Protein AF-A0A353BBD4-F1 (afdb_monomer_lite)

Structure (mmCIF, N/CA/C/O backbone):
data_AF-A0A353BBD4-F1
#
_entry.id   AF-A0A353BBD4-F1
#
loop_
_atom_site.group_PDB
_atom_site.id
_atom_site.type_symbol
_atom_site.label_atom_id
_atom_site.label_alt_id
_atom_site.label_comp_id
_atom_site.label_asym_id
_atom_site.label_entity_id
_atom_site.label_seq_id
_atom_site.pdbx_PDB_ins_code
_atom_site.Cartn_x
_atom_site.Cartn_y
_atom_site.Cartn_z
_atom_site.occupancy
_atom_site.B_iso_or_equiv
_atom_site.auth_seq_id
_atom_site.auth_comp_id
_atom_site.auth_asym_id
_atom_site.auth_atom_id
_atom_site.pdbx_PDB_model_num
ATOM 1 N N . MET A 1 1 ? -4.375 6.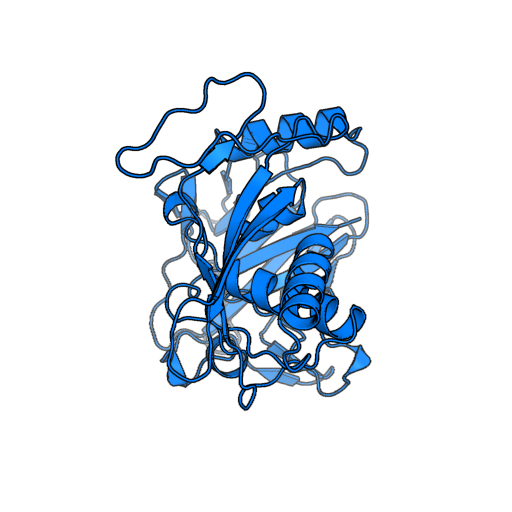731 13.971 1.00 69.94 1 MET A N 1
ATOM 2 C CA . MET A 1 1 ? -5.106 5.551 14.484 1.00 69.94 1 MET A CA 1
ATOM 3 C C . MET A 1 1 ? -5.294 5.559 16.006 1.00 69.94 1 MET A C 1
ATOM 5 O O . MET A 1 1 ? -6.386 5.234 16.447 1.00 69.94 1 MET A O 1
ATOM 9 N N . LYS A 1 2 ? -4.332 6.045 16.811 1.00 73.62 2 LYS A N 1
ATOM 10 C CA . LYS A 1 2 ? -4.485 6.256 18.276 1.00 73.62 2 LYS A CA 1
ATOM 11 C C . LYS A 1 2 ? -5.805 6.886 18.730 1.00 73.62 2 LYS A C 1
ATOM 13 O O . LYS A 1 2 ? -6.422 6.420 19.683 1.00 73.62 2 LYS A O 1
ATOM 18 N N . ASP A 1 3 ? -6.249 7.929 18.031 1.00 81.19 3 ASP A N 1
ATOM 19 C CA . ASP A 1 3 ? -7.503 8.624 18.345 1.00 81.19 3 ASP A CA 1
ATOM 20 C C . ASP A 1 3 ? -8.735 7.703 18.229 1.00 81.19 3 ASP A C 1
ATOM 22 O O . ASP A 1 3 ? -9.662 7.808 19.027 1.00 81.19 3 ASP A O 1
ATOM 26 N N . VAL A 1 4 ? -8.721 6.736 17.303 1.00 82.69 4 VAL A N 1
ATOM 27 C CA . VAL A 1 4 ? -9.818 5.767 17.129 1.00 82.69 4 VAL A CA 1
ATOM 28 C C . VAL A 1 4 ? -9.925 4.857 18.334 1.00 82.69 4 VAL A C 1
ATOM 30 O O . VAL A 1 4 ? -10.985 4.763 18.946 1.00 82.69 4 VAL A O 1
ATOM 33 N N . ALA A 1 5 ? -8.812 4.220 18.698 1.00 88.56 5 ALA A N 1
ATOM 34 C CA . ALA A 1 5 ? -8.758 3.297 19.819 1.00 88.56 5 ALA A CA 1
ATOM 35 C C . ALA A 1 5 ? -9.182 3.994 21.120 1.00 88.56 5 ALA A C 1
ATOM 37 O O . ALA A 1 5 ? -9.974 3.450 21.888 1.00 88.56 5 ALA A O 1
ATOM 38 N N . ALA A 1 6 ? -8.739 5.238 21.329 1.00 90.69 6 ALA A N 1
ATOM 39 C CA . ALA A 1 6 ? -9.145 6.046 22.473 1.00 90.69 6 ALA A CA 1
ATOM 40 C C . ALA A 1 6 ? -10.651 6.371 22.471 1.00 90.69 6 ALA A C 1
ATOM 42 O O . ALA A 1 6 ? -11.303 6.241 23.510 1.00 90.69 6 ALA A O 1
ATOM 43 N N . LYS A 1 7 ? -11.222 6.763 21.322 1.00 90.50 7 LYS A N 1
ATOM 44 C CA . LYS A 1 7 ? -12.660 7.054 21.181 1.00 90.50 7 LYS A CA 1
ATOM 45 C C . LYS A 1 7 ? -13.523 5.814 21.400 1.00 90.50 7 LYS A C 1
ATOM 47 O O . LYS A 1 7 ? -14.474 5.889 22.173 1.00 90.50 7 LYS A O 1
ATOM 52 N N . VAL A 1 8 ? -13.165 4.685 20.784 1.00 92.19 8 VAL A N 1
ATOM 53 C CA . VAL A 1 8 ? -13.864 3.401 20.957 1.00 92.19 8 VAL A CA 1
ATOM 54 C C . VAL A 1 8 ? -13.793 2.958 22.416 1.00 92.19 8 VAL A C 1
ATOM 56 O O . VAL A 1 8 ? -14.824 2.665 23.012 1.00 92.19 8 VAL A O 1
ATOM 59 N N . LYS A 1 9 ? -12.608 3.003 23.040 1.00 95.31 9 LYS A N 1
ATOM 60 C CA . LYS A 1 9 ? -12.447 2.676 24.464 1.00 95.31 9 LYS A CA 1
ATOM 61 C C . LYS A 1 9 ? -13.341 3.541 25.345 1.00 95.31 9 LYS A C 1
ATOM 63 O O . LYS A 1 9 ? -14.053 3.017 26.196 1.00 95.31 9 LYS A O 1
ATOM 68 N N . LYS A 1 10 ? -13.309 4.860 25.139 1.00 95.00 10 LYS A N 1
ATOM 69 C CA . LYS A 1 10 ? -14.107 5.813 25.917 1.00 95.00 10 LYS A CA 1
ATOM 70 C C . LYS A 1 10 ? -15.603 5.537 25.771 1.00 95.00 10 LYS A C 1
ATOM 72 O O . LYS A 1 10 ? -16.308 5.584 26.773 1.00 95.00 10 LYS A O 1
ATOM 77 N N . PHE A 1 11 ? -16.057 5.245 24.553 1.00 94.69 11 PHE A N 1
ATOM 78 C CA . PHE A 1 11 ? -17.441 4.881 24.269 1.00 94.69 11 PHE A CA 1
ATOM 79 C C . PHE A 1 11 ? -17.854 3.592 24.996 1.00 94.69 11 PHE A C 1
ATOM 81 O O . PHE A 1 11 ? -18.817 3.591 25.757 1.00 94.69 11 PHE A O 1
ATOM 88 N N . LEU A 1 12 ? -17.083 2.511 24.848 1.00 95.62 12 LEU A N 1
ATOM 89 C CA . LEU A 1 12 ? -17.384 1.242 25.518 1.00 95.62 12 LEU A CA 1
ATOM 90 C C . LEU A 1 12 ? -17.410 1.401 27.045 1.00 95.62 12 LEU A C 1
ATOM 92 O O . LEU A 1 12 ? -18.302 0.882 27.710 1.00 95.62 12 LEU A O 1
ATOM 96 N N . GLN A 1 13 ? -16.488 2.186 27.609 1.00 96.31 13 GLN A N 1
ATOM 97 C CA . GLN A 1 13 ? -16.466 2.475 29.044 1.00 96.31 13 GLN A CA 1
ATOM 98 C C . GLN A 1 13 ? -17.671 3.302 29.510 1.00 96.31 13 GLN A C 1
ATOM 100 O O . GLN A 1 13 ? -18.209 3.012 30.580 1.00 96.31 13 GLN A O 1
ATOM 105 N N . SER A 1 14 ? -18.107 4.314 28.747 1.00 95.44 14 SER A N 1
ATOM 106 C CA . SER A 1 14 ? -19.271 5.129 29.129 1.00 95.44 14 SER A CA 1
ATOM 107 C C . SER A 1 14 ? -20.563 4.320 29.125 1.00 95.44 14 SER A C 1
ATOM 109 O O . SER A 1 14 ? -21.392 4.502 30.013 1.00 95.44 14 SER A O 1
ATOM 111 N N . GLU A 1 15 ? -20.677 3.374 28.195 1.00 95.56 15 GLU A N 1
ATOM 112 C CA . GLU A 1 15 ? -21.814 2.457 28.085 1.00 95.56 15 GLU A CA 1
ATOM 113 C C . GLU A 1 15 ? -21.696 1.220 28.994 1.00 95.56 15 GLU A C 1
ATOM 115 O O . GLU A 1 15 ? -22.563 0.350 28.961 1.00 95.56 15 GLU A O 1
ATOM 120 N N . ARG A 1 16 ? -20.638 1.122 29.819 1.00 95.75 16 ARG A N 1
ATOM 121 C CA . ARG A 1 16 ? -20.344 -0.037 30.692 1.00 95.75 16 ARG A CA 1
ATOM 122 C C . ARG A 1 16 ? -20.289 -1.372 29.933 1.00 95.75 16 ARG A C 1
ATOM 124 O O . ARG A 1 16 ? -20.735 -2.400 30.438 1.00 95.75 16 ARG A O 1
ATOM 131 N N . ARG A 1 17 ? -19.735 -1.341 28.724 1.00 94.94 17 ARG A N 1
ATOM 132 C CA . ARG A 1 17 ? -19.572 -2.487 27.825 1.00 94.94 17 ARG A CA 1
ATOM 133 C C . ARG A 1 17 ? -18.193 -3.124 27.960 1.00 94.94 17 ARG A C 1
ATOM 135 O O . ARG A 1 17 ? -17.257 -2.521 28.493 1.00 94.94 17 ARG A O 1
ATOM 142 N N . GLU A 1 18 ? -18.068 -4.350 27.467 1.00 95.19 18 GLU A N 1
ATOM 143 C CA . GLU A 1 18 ? -16.797 -5.066 27.471 1.00 95.19 18 GLU A CA 1
ATOM 144 C C . GLU A 1 18 ? -15.787 -4.390 26.537 1.00 95.19 18 GLU A C 1
ATOM 146 O O . GLU A 1 18 ? -16.109 -3.969 25.427 1.00 95.19 18 GLU A O 1
ATOM 151 N N . LEU A 1 19 ? -14.524 -4.314 26.967 1.00 97.06 19 LEU A N 1
ATOM 152 C CA . LEU A 1 19 ? -13.416 -3.849 26.125 1.00 97.06 19 LEU A CA 1
ATOM 153 C C . LEU A 1 19 ? -12.937 -4.977 25.210 1.00 97.06 19 LEU A C 1
ATOM 155 O O . LEU A 1 19 ? -11.766 -5.358 25.225 1.00 97.06 19 LEU A O 1
ATOM 159 N N . HIS A 1 20 ? -13.868 -5.526 24.439 1.00 96.94 20 HIS A N 1
ATOM 160 C CA . HIS A 1 20 ? -13.652 -6.647 23.544 1.00 96.94 20 HIS A CA 1
ATOM 161 C C . HIS A 1 20 ? -14.380 -6.374 22.235 1.00 96.94 20 HIS A C 1
ATOM 163 O O . HIS A 1 20 ? -15.603 -6.265 22.209 1.00 96.94 20 HIS A O 1
ATOM 169 N N . VAL A 1 21 ? -13.617 -6.224 21.156 1.00 94.88 21 VAL A N 1
ATOM 170 C CA . VAL A 1 21 ? -14.150 -5.880 19.837 1.00 94.88 21 VAL A CA 1
ATOM 171 C C . VAL A 1 21 ? -13.652 -6.832 18.758 1.00 94.88 21 VAL A C 1
ATOM 173 O O . VAL A 1 21 ? -12.579 -7.428 18.855 1.00 94.88 21 VAL A O 1
ATOM 176 N N . LYS A 1 22 ? -14.442 -6.958 17.706 1.00 92.38 22 LYS A N 1
ATOM 177 C CA . LYS A 1 22 ? -14.086 -7.552 16.431 1.00 92.38 22 LYS A CA 1
ATOM 178 C C . LYS A 1 22 ? -13.931 -6.402 15.455 1.00 92.38 22 LYS A C 1
ATOM 180 O O . LYS A 1 22 ? -14.759 -5.496 15.440 1.00 92.38 22 LYS A O 1
ATOM 185 N N . LEU A 1 23 ? -12.885 -6.437 14.643 1.00 88.62 23 LEU A N 1
ATOM 186 C CA . LEU A 1 23 ? -12.777 -5.518 13.520 1.00 88.62 23 LEU A CA 1
ATOM 187 C C . LEU A 1 23 ? -13.438 -6.157 12.306 1.00 88.62 23 LEU A C 1
ATOM 189 O O . LEU A 1 23 ? -13.125 -7.297 11.965 1.00 88.62 23 LEU A O 1
ATOM 193 N N . GLY A 1 24 ? -14.379 -5.443 11.703 1.00 83.00 24 GLY A N 1
ATOM 194 C CA . GLY A 1 24 ? -14.932 -5.810 10.408 1.00 83.00 24 GLY A CA 1
ATOM 195 C C . GLY A 1 24 ? -14.259 -5.028 9.292 1.00 83.00 24 GLY A C 1
ATOM 196 O O . GLY A 1 24 ? -13.078 -4.687 9.370 1.00 83.00 24 GLY A O 1
ATOM 197 N N . VAL A 1 25 ? -15.014 -4.774 8.230 1.00 78.56 25 VAL A N 1
ATOM 198 C CA . VAL A 1 25 ? -14.464 -4.200 7.002 1.00 78.56 25 VAL A CA 1
ATOM 199 C C . VAL A 1 25 ? -14.165 -2.710 7.181 1.00 78.56 25 VAL A C 1
ATOM 201 O O . VAL A 1 25 ? -14.989 -1.951 7.691 1.00 78.56 25 VAL A O 1
ATOM 204 N N . PHE A 1 26 ? -12.980 -2.289 6.735 1.00 77.31 26 PHE A N 1
ATOM 205 C CA . PHE A 1 26 ? -12.629 -0.883 6.563 1.00 77.31 26 PHE A CA 1
ATOM 206 C C . PHE A 1 26 ? -12.548 -0.569 5.075 1.00 77.31 26 PHE A C 1
ATOM 208 O O . PHE A 1 26 ? -11.533 -0.825 4.441 1.00 77.31 26 PHE A O 1
ATOM 215 N N . GLU A 1 27 ? -13.614 -0.027 4.497 1.00 68.31 27 GLU A N 1
ATOM 216 C CA . GLU A 1 27 ? -13.654 0.240 3.062 1.00 68.31 27 GLU A CA 1
ATOM 217 C C . GLU A 1 27 ? -12.794 1.454 2.710 1.00 68.31 27 GLU A C 1
ATOM 219 O O . GLU A 1 27 ? -12.955 2.545 3.269 1.00 68.31 27 GLU A O 1
ATOM 224 N N . GLY A 1 28 ? -11.889 1.277 1.745 1.00 61.69 28 GLY A N 1
ATOM 225 C CA . GLY A 1 28 ? -11.174 2.365 1.090 1.00 61.69 28 GLY A CA 1
ATOM 226 C C . GLY A 1 28 ? -12.123 3.324 0.360 1.00 61.69 28 GLY A C 1
ATOM 227 O O . GLY A 1 28 ? -13.291 3.047 0.119 1.00 61.69 28 GLY A O 1
ATOM 228 N N . PHE A 1 29 ? -11.636 4.508 0.008 1.00 62.03 29 PHE A N 1
ATOM 229 C CA . PHE A 1 29 ? -12.430 5.471 -0.750 1.00 62.03 29 PHE A CA 1
ATOM 230 C C . PHE A 1 29 ? -12.631 4.923 -2.180 1.00 62.03 29 PHE A C 1
ATOM 232 O O . PHE A 1 29 ? -11.633 4.643 -2.843 1.00 62.03 29 PHE A O 1
ATOM 239 N N . ASP A 1 30 ? -13.866 4.821 -2.697 1.00 56.81 30 ASP A N 1
ATOM 240 C CA . ASP A 1 30 ? -14.166 4.257 -4.043 1.00 56.81 30 ASP A CA 1
ATOM 241 C C . ASP A 1 30 ? -13.270 4.820 -5.160 1.00 56.81 30 ASP A C 1
ATOM 243 O O . ASP A 1 30 ? -12.873 4.158 -6.118 1.00 56.81 30 ASP A O 1
ATOM 247 N N . LEU A 1 31 ? -12.943 6.104 -5.030 1.00 57.72 31 LEU A N 1
ATOM 248 C CA . LEU A 1 31 ? -12.141 6.860 -5.981 1.00 57.72 31 LEU A CA 1
ATOM 249 C C . LEU A 1 31 ? -10.649 6.455 -5.968 1.00 57.72 31 LEU A C 1
ATOM 251 O O . LEU A 1 31 ? -9.918 6.762 -6.920 1.00 57.72 31 LEU A O 1
ATOM 255 N N . LEU A 1 32 ? -10.204 5.770 -4.917 1.00 59.91 32 LEU A N 1
ATOM 256 C CA . LEU A 1 32 ? -8.817 5.409 -4.645 1.00 59.91 32 LEU A CA 1
ATOM 257 C C . LEU A 1 32 ? -8.490 3.959 -5.035 1.00 59.91 32 LEU A C 1
ATOM 259 O O . LEU A 1 32 ? -7.336 3.729 -5.371 1.00 59.91 32 LEU A O 1
ATOM 263 N N . LYS A 1 33 ? -9.477 3.044 -5.153 1.00 61.47 33 LYS A N 1
ATOM 264 C CA . LYS A 1 33 ? -9.279 1.625 -5.561 1.00 61.47 33 LYS A CA 1
ATOM 265 C C . LYS A 1 33 ? -8.008 1.017 -4.926 1.00 61.47 33 LYS A C 1
ATOM 267 O O . LYS A 1 33 ? -7.170 0.456 -5.626 1.00 61.47 33 LYS A O 1
ATOM 272 N N . ALA A 1 34 ? -7.831 1.223 -3.624 1.00 64.69 34 ALA A N 1
ATOM 273 C CA . ALA A 1 34 ? -6.632 0.843 -2.887 1.00 64.69 34 ALA A CA 1
ATOM 274 C C . ALA A 1 34 ? -6.978 -0.216 -1.840 1.00 64.69 34 ALA A C 1
ATOM 276 O O . ALA A 1 34 ? -7.996 -0.080 -1.166 1.00 64.69 34 ALA A O 1
ATOM 277 N N . SER A 1 35 ? -6.091 -1.190 -1.622 1.00 62.84 35 SER A N 1
ATOM 278 C CA . SER A 1 35 ? -6.203 -2.208 -0.559 1.00 62.84 35 SER A CA 1
ATOM 279 C C . SER A 1 35 ? -5.918 -1.658 0.846 1.00 62.84 35 SER A C 1
ATOM 281 O O . SER A 1 35 ? -5.469 -2.378 1.737 1.00 62.84 35 SER A O 1
ATOM 283 N N . GLY A 1 36 ? -6.140 -0.357 1.053 1.00 64.50 36 GLY A N 1
ATOM 284 C CA . GLY A 1 36 ? -5.842 0.330 2.305 1.00 64.50 36 GLY A CA 1
ATOM 285 C C . GLY A 1 36 ? -6.661 -0.190 3.486 1.00 64.50 36 GLY A C 1
ATOM 286 O O . GLY A 1 36 ? -6.240 -0.005 4.624 1.00 64.50 36 GLY A O 1
ATOM 287 N N . GLY A 1 37 ? -7.792 -0.862 3.241 1.00 72.75 37 GLY A N 1
ATOM 288 C CA . GLY A 1 37 ? -8.664 -1.404 4.282 1.00 72.75 37 GLY A CA 1
ATOM 289 C C . GLY A 1 37 ? -7.970 -2.375 5.230 1.00 72.75 37 GLY A C 1
ATOM 290 O O . GLY A 1 37 ? -8.140 -2.290 6.447 1.00 72.75 37 GLY A O 1
ATOM 291 N N . ILE A 1 38 ? -7.104 -3.238 4.701 1.00 73.88 38 ILE A N 1
ATOM 292 C CA . ILE A 1 38 ? -6.338 -4.212 5.494 1.00 73.88 38 ILE A CA 1
ATOM 293 C C . ILE A 1 38 ? -5.335 -3.504 6.392 1.00 73.88 38 ILE A C 1
ATOM 295 O O . ILE A 1 38 ? -5.255 -3.787 7.585 1.00 73.88 38 ILE A O 1
ATOM 299 N N . GLU A 1 39 ? -4.608 -2.539 5.836 1.00 71.88 39 GLU A N 1
ATOM 300 C CA . GLU A 1 39 ? -3.633 -1.758 6.591 1.00 71.88 39 GLU A CA 1
ATOM 301 C C . GLU A 1 39 ? -4.306 -0.899 7.666 1.00 71.88 39 GLU A C 1
ATOM 303 O O . GLU A 1 39 ? -3.809 -0.815 8.789 1.00 71.88 39 GLU A O 1
ATOM 308 N N . ILE A 1 40 ? -5.482 -0.329 7.374 1.00 76.62 40 ILE A N 1
ATOM 309 C CA . ILE A 1 40 ? -6.304 0.363 8.375 1.00 76.62 40 ILE A CA 1
ATOM 310 C C . ILE A 1 40 ? -6.703 -0.606 9.485 1.00 76.62 40 ILE A C 1
ATOM 312 O O . ILE A 1 40 ? -6.525 -0.283 10.657 1.00 76.62 40 ILE A O 1
ATOM 316 N N . THR A 1 41 ? -7.220 -1.781 9.125 1.00 80.38 41 THR A N 1
ATOM 317 C CA . THR A 1 41 ? -7.692 -2.791 10.079 1.00 80.38 41 THR A CA 1
ATOM 318 C C . THR A 1 41 ? -6.552 -3.266 10.977 1.00 80.38 41 THR A C 1
ATOM 320 O O . THR A 1 41 ? -6.699 -3.288 12.197 1.00 80.38 41 THR A O 1
ATOM 323 N N . ARG A 1 42 ? -5.381 -3.563 10.401 1.00 78.94 42 ARG A N 1
ATOM 324 C CA . ARG A 1 42 ? -4.179 -3.977 11.136 1.00 78.94 42 ARG A CA 1
ATOM 325 C C . ARG A 1 42 ? -3.686 -2.882 12.075 1.00 78.94 42 ARG A C 1
ATOM 327 O O . ARG A 1 42 ? -3.553 -3.122 13.274 1.00 78.94 42 ARG A O 1
ATOM 334 N N . ALA A 1 43 ? -3.481 -1.672 11.555 1.00 79.81 43 ALA A N 1
ATOM 335 C CA . ALA A 1 43 ? -3.038 -0.541 12.364 1.00 79.81 43 ALA A CA 1
ATOM 336 C C . ALA A 1 43 ? -4.052 -0.209 13.470 1.00 79.81 43 ALA A C 1
ATOM 338 O O . ALA A 1 43 ? -3.675 0.199 14.567 1.00 79.81 43 ALA A O 1
ATOM 339 N N . LEU A 1 44 ? -5.349 -0.388 13.208 1.00 84.12 44 LEU A N 1
ATOM 340 C CA . LEU A 1 44 ? -6.381 -0.208 14.218 1.00 84.12 44 LEU A CA 1
ATOM 341 C C . LEU A 1 44 ? -6.331 -1.299 15.286 1.00 84.12 44 LEU A C 1
ATOM 343 O O . LEU A 1 44 ? -6.448 -0.971 16.463 1.00 84.12 44 LEU A O 1
ATOM 347 N N . ALA A 1 45 ? -6.139 -2.561 14.898 1.00 85.88 45 ALA A N 1
ATOM 348 C CA . ALA A 1 45 ? -6.022 -3.679 15.829 1.00 85.88 45 ALA A CA 1
ATOM 349 C C . ALA A 1 45 ? -4.864 -3.462 16.807 1.00 85.88 45 ALA A C 1
ATOM 351 O O . ALA A 1 45 ? -5.064 -3.569 18.017 1.00 85.88 45 ALA A O 1
ATOM 352 N N . GLU A 1 46 ? -3.689 -3.092 16.293 1.00 84.56 46 GLU A N 1
ATOM 353 C CA . GLU A 1 46 ? -2.501 -2.797 17.102 1.00 84.56 46 GLU A CA 1
ATOM 354 C C . GLU A 1 46 ? -2.765 -1.657 18.092 1.00 84.56 46 GLU A C 1
ATOM 356 O O . GLU A 1 46 ? -2.480 -1.779 19.284 1.00 84.56 46 GLU A O 1
ATOM 361 N N . GLU A 1 47 ? -3.375 -0.562 17.633 1.00 88.25 47 GLU A N 1
ATOM 362 C CA . GLU A 1 47 ? -3.678 0.591 18.487 1.00 88.25 47 GLU A CA 1
ATOM 363 C C . GLU A 1 47 ? -4.785 0.294 19.509 1.00 88.25 47 GLU A C 1
ATOM 365 O O . GLU A 1 47 ? -4.738 0.781 20.640 1.00 88.25 47 GLU A O 1
ATOM 370 N N . MET A 1 48 ? -5.774 -0.529 19.154 1.00 91.06 48 MET A N 1
ATOM 371 C CA . MET A 1 48 ? -6.808 -0.998 20.078 1.00 91.06 48 MET A CA 1
ATOM 372 C C . MET A 1 48 ? -6.218 -1.883 21.171 1.00 91.06 48 MET A C 1
ATOM 374 O O . MET A 1 48 ? -6.488 -1.654 22.352 1.00 91.06 48 MET A O 1
ATOM 378 N N . GLN A 1 49 ? -5.360 -2.832 20.798 1.00 92.25 49 GLN A N 1
ATOM 379 C CA . GLN A 1 49 ? -4.639 -3.678 21.746 1.00 92.25 49 GLN A CA 1
ATOM 380 C C . GLN A 1 49 ? -3.732 -2.844 22.656 1.00 92.25 49 GLN A C 1
ATOM 382 O O . GLN A 1 49 ? -3.773 -3.011 23.876 1.00 92.25 49 GLN A O 1
ATOM 387 N N . ALA A 1 50 ? -2.991 -1.883 22.098 1.00 90.12 50 ALA A N 1
ATOM 388 C CA . ALA A 1 50 ? -2.173 -0.945 22.868 1.00 90.12 50 ALA A CA 1
ATOM 389 C C . ALA A 1 50 ? -3.014 -0.076 23.822 1.00 90.12 50 ALA A C 1
ATOM 391 O O . ALA A 1 50 ? -2.563 0.274 24.914 1.00 90.12 50 ALA A O 1
ATOM 392 N N . ALA A 1 51 ? -4.260 0.234 23.455 1.00 93.25 51 ALA A N 1
ATOM 393 C CA . ALA A 1 51 ? -5.218 0.913 24.324 1.00 93.25 51 ALA A CA 1
ATOM 394 C C . ALA A 1 51 ? -5.866 -0.014 25.374 1.00 93.25 51 ALA A C 1
ATOM 396 O O . ALA A 1 51 ? -6.634 0.468 26.213 1.00 93.25 51 ALA A O 1
ATOM 397 N N . GLY A 1 52 ? -5.563 -1.314 25.379 1.00 95.44 52 GLY A N 1
ATOM 398 C CA . GLY A 1 52 ? -6.133 -2.302 26.298 1.00 95.44 52 GLY A CA 1
ATOM 399 C C . GLY A 1 52 ? -7.522 -2.803 25.897 1.00 95.44 52 GLY A C 1
ATOM 400 O O . GLY A 1 52 ? -8.268 -3.263 26.757 1.00 95.44 52 GLY A O 1
ATOM 401 N N . ILE A 1 53 ? -7.891 -2.680 24.621 1.00 96.81 53 ILE A N 1
ATOM 402 C CA . ILE A 1 53 ? -9.077 -3.316 24.044 1.00 96.81 53 ILE A CA 1
ATOM 403 C C . ILE A 1 53 ? -8.649 -4.675 23.481 1.00 96.81 53 ILE A C 1
ATOM 405 O O . ILE A 1 53 ? -7.726 -4.764 22.671 1.00 96.81 53 ILE A O 1
ATOM 409 N N . ARG A 1 54 ? -9.326 -5.750 23.885 1.00 96.25 54 ARG A N 1
ATOM 410 C CA . ARG A 1 54 ? -9.126 -7.077 23.297 1.00 96.25 54 ARG A CA 1
ATOM 411 C C . ARG A 1 54 ? -9.719 -7.100 21.889 1.00 96.25 54 ARG A C 1
ATOM 413 O O . ARG A 1 54 ? -10.859 -6.688 21.707 1.00 96.25 54 ARG A O 1
ATOM 420 N N . VAL A 1 55 ? -8.977 -7.627 20.917 1.00 92.62 55 VAL A N 1
ATOM 421 C CA . VAL A 1 55 ? -9.440 -7.760 19.527 1.00 92.62 55 VAL A CA 1
ATOM 422 C C . VAL A 1 55 ? -9.512 -9.238 19.141 1.00 92.62 55 VAL A C 1
ATOM 424 O O . VAL A 1 55 ? -8.497 -9.928 19.237 1.00 92.62 55 VAL A O 1
ATOM 427 N N . SER A 1 56 ? -10.687 -9.745 18.749 1.00 89.94 56 SER A N 1
ATOM 428 C CA . SER A 1 56 ? -10.849 -11.107 18.195 1.00 89.94 56 SER A CA 1
ATOM 429 C C . SER A 1 56 ? -12.208 -11.319 17.515 1.00 89.94 56 SER A C 1
ATOM 431 O O . SER A 1 56 ? -13.169 -10.644 17.861 1.00 89.94 56 SER A O 1
ATOM 433 N N . ASP A 1 57 ? -12.340 -12.363 16.693 1.00 83.31 57 ASP A N 1
ATOM 434 C CA . ASP A 1 57 ? -13.588 -12.693 15.981 1.00 83.31 57 ASP A CA 1
ATOM 435 C C . ASP A 1 57 ? -14.801 -13.026 16.858 1.00 83.31 57 ASP A C 1
ATOM 437 O O . ASP A 1 57 ? -15.930 -12.828 16.422 1.00 83.31 57 ASP A O 1
ATOM 441 N N . GLY A 1 58 ? -14.589 -13.535 18.074 1.00 85.88 58 GLY A N 1
ATOM 442 C CA . GLY A 1 58 ? -15.666 -13.876 19.013 1.00 85.88 58 GLY A CA 1
ATOM 443 C C . GLY A 1 58 ? -16.099 -12.726 19.923 1.00 85.88 58 GLY A C 1
ATOM 444 O O . GLY A 1 58 ? -16.642 -12.981 20.992 1.00 85.88 58 GLY A O 1
ATOM 445 N N . ALA A 1 59 ? -15.760 -11.485 19.580 1.00 92.12 59 ALA A N 1
ATOM 446 C CA . ALA A 1 59 ? -16.088 -10.334 20.407 1.00 92.12 59 ALA A CA 1
ATOM 447 C C . ALA A 1 59 ? -17.567 -9.921 20.277 1.00 92.12 59 ALA A C 1
ATOM 449 O O . ALA A 1 59 ? -18.117 -10.005 19.178 1.00 92.12 59 ALA A O 1
ATOM 450 N N . PRO A 1 60 ? -18.183 -9.388 21.348 1.00 90.75 60 PRO A N 1
ATOM 451 C CA . PRO A 1 60 ? -19.588 -8.962 21.354 1.00 90.75 60 PRO A CA 1
ATOM 452 C C . PRO A 1 60 ? -19.842 -7.640 20.614 1.00 90.75 60 PRO A C 1
ATOM 454 O O . PRO A 1 60 ? -20.987 -7.218 20.454 1.00 90.75 60 PRO A O 1
ATOM 457 N N . HIS A 1 61 ? -18.786 -6.933 20.210 1.00 93.19 61 HIS A N 1
ATOM 458 C CA . HIS A 1 61 ? -18.887 -5.634 19.554 1.00 93.19 61 HIS A CA 1
ATOM 459 C C . HIS A 1 61 ? -18.129 -5.652 18.242 1.00 93.19 61 HIS A C 1
ATOM 461 O O . HIS A 1 61 ? -16.958 -6.022 18.208 1.00 93.19 61 HIS A O 1
ATOM 467 N N . LEU A 1 62 ? -18.781 -5.218 17.174 1.00 91.38 62 LEU A N 1
ATOM 468 C CA . LEU A 1 62 ? -18.182 -5.116 15.854 1.00 91.38 62 LEU A CA 1
ATOM 469 C C . LEU A 1 62 ? -17.807 -3.658 15.586 1.00 91.38 62 LEU A C 1
ATOM 471 O O . LEU A 1 62 ? -18.589 -2.748 15.842 1.00 91.38 62 LEU A O 1
ATOM 475 N N . VAL A 1 63 ? -16.601 -3.431 15.078 1.00 88.38 63 VAL A N 1
ATOM 476 C CA . VAL A 1 63 ? -16.121 -2.111 14.679 1.00 88.38 63 VAL A CA 1
ATOM 477 C C . VAL A 1 63 ? -15.764 -2.147 13.204 1.00 88.38 63 VAL A C 1
ATOM 479 O O . VAL A 1 63 ? -14.834 -2.847 12.806 1.00 88.38 63 VAL A O 1
ATOM 482 N N . GLU A 1 64 ? -16.487 -1.374 12.405 1.00 87.81 64 GLU A N 1
ATOM 483 C CA . GLU A 1 64 ? -16.277 -1.261 10.959 1.00 87.81 64 GLU A CA 1
ATOM 484 C C . GLU A 1 64 ? -16.002 0.182 10.576 1.00 87.81 64 GLU A C 1
ATOM 486 O O . GLU A 1 64 ? -16.345 1.112 11.308 1.00 87.81 64 GLU A O 1
ATOM 491 N N . GLY A 1 65 ? -15.376 0.381 9.424 1.00 80.81 65 GLY A N 1
ATOM 492 C CA . GLY A 1 65 ? -15.147 1.704 8.874 1.00 80.81 65 GLY A CA 1
ATOM 493 C C . GLY A 1 65 ? -15.675 1.795 7.461 1.00 80.81 65 GLY A C 1
ATOM 494 O O . GLY A 1 65 ? -15.159 1.141 6.565 1.00 80.81 65 GLY A O 1
ATOM 495 N N . ALA A 1 66 ? -16.638 2.677 7.232 1.00 70.25 66 ALA A N 1
ATOM 496 C CA . ALA A 1 66 ? -16.990 3.076 5.879 1.00 70.25 66 ALA A CA 1
ATOM 497 C C . ALA A 1 66 ? -16.410 4.465 5.617 1.00 70.25 66 ALA A C 1
ATOM 499 O O . ALA A 1 66 ? -16.611 5.417 6.387 1.00 70.25 66 ALA A O 1
ATOM 500 N N . ASN A 1 67 ? -15.672 4.601 4.519 1.00 59.91 67 ASN A N 1
ATOM 501 C CA . ASN A 1 67 ? -15.213 5.907 4.081 1.00 59.91 67 ASN A CA 1
ATOM 502 C C . ASN A 1 67 ? -16.415 6.742 3.633 1.00 59.91 67 ASN A C 1
ATOM 504 O O . ASN A 1 67 ? -17.031 6.481 2.600 1.00 59.91 67 ASN A O 1
ATOM 508 N N . ASN A 1 68 ? -16.725 7.811 4.369 1.00 51.06 68 ASN A N 1
ATOM 509 C CA . ASN A 1 68 ? -17.624 8.826 3.839 1.00 51.06 68 ASN A CA 1
ATOM 510 C C . ASN A 1 68 ? -16.862 9.699 2.833 1.00 51.06 68 ASN A C 1
ATOM 512 O O . ASN A 1 68 ? -15.678 9.978 2.999 1.00 51.06 68 ASN A O 1
ATOM 516 N N . ARG A 1 69 ? -17.555 10.141 1.773 1.00 51.22 69 ARG A N 1
ATOM 517 C CA . ARG A 1 69 ? -17.033 10.856 0.583 1.00 51.22 69 ARG A CA 1
ATOM 518 C C . ARG A 1 69 ? -16.423 12.251 0.853 1.00 51.22 69 ARG A C 1
ATOM 520 O O . ARG A 1 69 ? -16.736 13.206 0.142 1.00 51.22 69 ARG A O 1
ATOM 527 N N . ARG A 1 70 ? -15.608 12.433 1.895 1.00 51.59 70 ARG A N 1
ATOM 528 C CA . ARG A 1 70 ? -15.080 13.737 2.317 1.00 51.59 70 ARG A CA 1
ATOM 529 C C . ARG A 1 70 ? -13.564 13.718 2.416 1.00 51.59 70 ARG A C 1
ATOM 531 O O . ARG A 1 70 ? -12.988 13.381 3.440 1.00 51.59 70 ARG A O 1
ATOM 538 N N . ILE A 1 71 ? -12.939 14.184 1.343 1.00 54.19 71 ILE A N 1
ATOM 539 C CA . ILE A 1 71 ? -11.570 14.684 1.386 1.00 54.19 71 ILE A CA 1
ATOM 540 C C . ILE A 1 71 ? -11.686 16.174 1.680 1.00 54.19 71 ILE A C 1
ATOM 542 O O . ILE A 1 71 ? -12.294 16.911 0.898 1.00 54.19 71 ILE A O 1
ATOM 546 N N . LYS A 1 72 ? -11.148 16.624 2.813 1.00 54.25 72 LYS A N 1
ATOM 547 C CA . LYS A 1 72 ? -11.010 18.057 3.074 1.00 54.25 72 LYS A CA 1
ATOM 548 C C . LYS A 1 72 ? -9.576 18.455 2.760 1.00 54.25 72 LYS A C 1
ATOM 550 O O . LYS A 1 72 ? -8.645 17.936 3.363 1.00 54.25 72 LYS A O 1
ATOM 555 N N . ILE A 1 73 ? -9.427 19.378 1.819 1.00 53.78 73 ILE A N 1
ATOM 556 C CA . ILE A 1 73 ? -8.171 20.077 1.564 1.00 53.78 73 ILE A CA 1
ATOM 557 C C . ILE A 1 73 ? -8.375 21.497 2.079 1.00 53.78 73 ILE A C 1
ATOM 559 O O . ILE A 1 73 ? -9.367 22.143 1.730 1.00 53.78 73 ILE A O 1
ATOM 563 N N . GLU A 1 74 ? -7.505 21.958 2.972 1.00 46.94 74 GLU A N 1
ATOM 564 C CA . GLU A 1 74 ? -7.621 23.302 3.531 1.00 46.94 74 GLU A CA 1
ATOM 565 C C . GLU A 1 74 ? -7.532 24.361 2.414 1.00 46.94 74 GLU A C 1
ATOM 567 O O . GLU A 1 74 ? -6.743 24.229 1.479 1.00 46.94 74 GLU A O 1
ATOM 572 N N . GLY A 1 75 ? -8.411 25.370 2.463 1.00 42.72 75 GLY A N 1
ATOM 573 C CA . GLY A 1 75 ? -8.543 26.411 1.433 1.00 42.72 75 GLY A CA 1
ATOM 574 C C . GLY A 1 75 ? -9.645 26.192 0.385 1.00 42.72 75 GLY A C 1
ATOM 575 O O . GLY A 1 75 ? -9.987 27.137 -0.322 1.00 42.72 75 GLY A O 1
ATOM 576 N N . GLU A 1 76 ? -10.266 25.009 0.304 1.00 42.69 76 GLU A N 1
ATOM 577 C CA . GLU A 1 76 ? -11.443 24.792 -0.553 1.00 42.69 76 GLU A CA 1
ATOM 578 C C . GLU A 1 76 ? -12.755 24.763 0.253 1.00 42.69 76 GLU A C 1
ATOM 580 O O . GLU A 1 76 ? -12.820 24.150 1.327 1.00 42.69 76 GLU A O 1
ATOM 585 N N . PRO A 1 77 ? -13.845 25.377 -0.252 1.00 42.47 77 PRO A N 1
ATOM 586 C CA . PRO A 1 77 ? -15.163 25.168 0.326 1.00 42.47 77 PRO A CA 1
ATOM 587 C C . PRO A 1 77 ? -15.504 23.679 0.237 1.00 42.47 77 PRO A C 1
ATOM 589 O O . PRO A 1 77 ? -15.383 23.058 -0.819 1.00 42.47 77 PRO A O 1
ATOM 592 N N . THR A 1 78 ? -15.955 23.101 1.350 1.00 46.72 78 THR A N 1
ATOM 593 C CA . THR A 1 78 ? -16.431 21.715 1.386 1.00 46.72 78 THR A CA 1
ATOM 594 C C . THR A 1 78 ? -17.569 21.559 0.377 1.00 46.72 78 THR A C 1
ATOM 596 O O . THR A 1 78 ? -18.697 21.994 0.618 1.00 46.72 78 THR A O 1
ATOM 599 N N . LYS A 1 79 ? -17.293 20.946 -0.781 1.00 41.09 79 LYS A N 1
ATOM 600 C CA . LYS A 1 79 ? -18.346 20.594 -1.734 1.00 41.09 79 LYS A CA 1
ATOM 601 C C . LYS A 1 79 ? -19.226 19.538 -1.073 1.00 41.09 79 LYS A C 1
ATOM 603 O O . LYS A 1 79 ? -18.804 18.406 -0.849 1.00 41.09 79 LYS A O 1
ATOM 608 N N . LYS A 1 80 ? -20.456 19.922 -0.725 1.00 39.06 80 LYS A N 1
ATOM 609 C CA . LYS A 1 80 ? -21.492 18.981 -0.293 1.00 39.06 80 LYS A CA 1
ATOM 610 C C . LYS A 1 80 ? -21.767 18.017 -1.444 1.00 39.06 80 LYS A C 1
ATOM 612 O O . LYS A 1 80 ? -22.377 18.406 -2.434 1.00 39.06 80 LYS A O 1
ATOM 617 N N . VAL A 1 81 ? -21.349 16.766 -1.304 1.00 38.00 81 VAL A N 1
ATOM 618 C CA . VAL A 1 81 ? -21.900 15.672 -2.109 1.00 38.00 81 VAL A CA 1
ATOM 619 C C . VAL A 1 81 ? -23.266 15.326 -1.501 1.00 38.00 81 VAL A C 1
ATOM 621 O O . VAL A 1 81 ? -23.386 15.216 -0.280 1.00 38.00 81 VAL A O 1
ATOM 624 N N . GLN A 1 82 ? -24.308 15.303 -2.338 1.00 31.05 82 GLN A N 1
ATOM 625 C CA . GLN A 1 82 ? -25.725 15.211 -1.958 1.00 31.05 82 GLN A CA 1
ATOM 626 C C . GLN A 1 82 ? -26.015 14.090 -0.941 1.00 31.05 82 GLN A C 1
ATOM 628 O O . GLN A 1 82 ? -25.518 12.979 -1.084 1.00 31.05 82 GLN A O 1
ATOM 633 N N . GLY A 1 83 ? -26.870 14.381 0.049 1.00 29.53 83 GLY A N 1
ATOM 634 C CA . GLY A 1 83 ? -27.596 13.364 0.825 1.00 29.53 83 GLY A CA 1
ATOM 635 C C . GLY A 1 83 ? -27.426 13.400 2.346 1.00 29.53 83 GLY A C 1
ATOM 636 O O . GLY A 1 83 ? -28.393 13.150 3.051 1.00 29.53 83 GLY A O 1
ATOM 637 N N . PHE A 1 84 ? -26.261 13.783 2.880 1.00 29.89 84 PHE A N 1
ATOM 638 C CA . PHE A 1 84 ? -26.002 13.679 4.327 1.00 29.89 84 PHE A CA 1
ATOM 639 C C . PHE A 1 84 ? -25.668 15.029 4.985 1.00 29.89 84 PHE A C 1
ATOM 641 O O . PHE A 1 84 ? -24.632 15.655 4.725 1.00 29.89 84 PHE A O 1
ATOM 648 N N . ARG A 1 85 ? -26.547 15.481 5.894 1.00 27.78 85 ARG A N 1
ATOM 649 C CA . ARG A 1 85 ? -26.303 16.602 6.821 1.00 27.78 85 ARG A CA 1
ATOM 650 C C . ARG A 1 85 ? -25.372 16.138 7.948 1.00 27.78 85 ARG A C 1
ATOM 652 O O . ARG A 1 85 ? -25.809 15.852 9.052 1.00 27.78 85 ARG A O 1
ATOM 659 N N . VAL A 1 86 ? -24.072 16.107 7.686 1.00 36.59 86 VAL A N 1
ATOM 660 C CA . VAL A 1 86 ? -23.069 16.004 8.758 1.00 36.59 86 VAL A CA 1
ATOM 661 C C . VAL A 1 86 ? -22.711 17.425 9.195 1.00 36.59 86 VAL A C 1
ATOM 663 O O . VAL A 1 86 ? -22.343 18.244 8.343 1.00 36.59 86 VAL A O 1
ATOM 666 N N . LYS A 1 87 ? -22.851 17.730 10.496 1.00 35.56 87 LYS A N 1
ATOM 667 C CA . LYS A 1 87 ? -22.369 18.989 11.096 1.00 35.56 87 LYS A CA 1
ATOM 668 C C . LYS A 1 87 ? -20.899 19.190 10.689 1.00 35.56 87 LYS A C 1
ATOM 670 O O . LYS A 1 87 ? -20.174 18.200 10.646 1.00 35.56 87 LYS A O 1
ATOM 675 N N . PRO A 1 88 ? -20.445 20.414 10.363 1.00 37.53 88 PRO A N 1
ATOM 676 C CA . PRO A 1 88 ? -19.036 20.642 10.073 1.00 37.53 88 PRO A CA 1
ATOM 677 C C . PRO A 1 88 ? -18.228 20.190 11.292 1.00 37.53 88 PRO A C 1
ATOM 679 O O . PRO A 1 88 ? -18.323 20.806 12.353 1.00 37.53 88 PRO A O 1
ATOM 682 N N . SER A 1 89 ? -17.495 19.083 11.169 1.00 43.81 89 SER A N 1
ATOM 683 C CA . SER A 1 89 ? -16.516 18.697 12.173 1.00 43.81 89 SER A CA 1
ATOM 684 C C . SER A 1 89 ? -15.507 19.842 12.243 1.00 43.81 89 SER A C 1
ATOM 686 O O . SER A 1 89 ? -14.989 20.315 11.227 1.00 43.81 89 SER A O 1
ATOM 688 N N . SER A 1 90 ? -15.299 20.383 13.439 1.00 43.25 90 SER A N 1
ATOM 689 C CA . SER A 1 90 ? -14.271 21.384 13.678 1.00 43.25 90 SER A CA 1
ATOM 690 C C . SER A 1 90 ? -12.922 20.673 13.594 1.00 43.25 90 SER A C 1
ATOM 692 O O . SER A 1 90 ? -12.442 20.149 14.596 1.00 43.25 90 SER A O 1
ATOM 694 N N . PHE A 1 91 ? -12.354 20.587 12.389 1.00 51.88 91 PHE A N 1
ATOM 695 C CA . PHE A 1 91 ? -10.945 20.251 12.184 1.00 51.88 91 PHE A CA 1
ATOM 696 C C . PHE A 1 91 ? -10.138 21.274 12.991 1.00 51.88 91 PHE A C 1
ATOM 698 O O . PHE A 1 91 ? -10.103 22.445 12.627 1.00 51.88 91 PHE A O 1
ATOM 705 N N . LYS A 1 92 ? -9.620 20.858 14.146 1.00 45.47 92 LYS A N 1
ATOM 706 C CA . LYS A 1 92 ? -8.919 21.710 15.118 1.00 45.47 92 LYS A CA 1
ATOM 707 C C . LYS A 1 92 ? -7.473 21.258 15.303 1.00 45.47 92 LYS A C 1
ATOM 709 O O . LYS A 1 92 ? -6.944 21.349 16.404 1.00 45.47 92 LYS A O 1
ATOM 714 N N . ASP A 1 93 ? -6.847 20.726 14.257 1.00 49.41 93 ASP A N 1
ATOM 715 C CA . ASP A 1 93 ? -5.399 20.558 14.288 1.00 49.41 93 ASP A CA 1
ATOM 716 C C . ASP A 1 93 ? -4.760 21.607 13.383 1.00 49.41 93 ASP A C 1
ATOM 718 O O . ASP A 1 93 ? -4.554 21.389 12.193 1.00 49.41 93 ASP A O 1
ATOM 722 N N . GLU A 1 94 ? -4.483 22.775 13.968 1.00 48.22 94 GLU A N 1
ATOM 723 C CA . GLU A 1 94 ? -3.793 23.901 13.319 1.00 48.22 94 GLU A CA 1
ATOM 724 C C . GLU A 1 94 ? -2.385 23.519 12.822 1.00 48.22 94 GLU A C 1
ATOM 726 O O . GLU A 1 94 ? -1.776 24.261 12.056 1.00 48.22 94 GLU A O 1
ATOM 731 N N . ARG A 1 95 ? -1.864 22.352 13.235 1.00 45.78 95 ARG A N 1
ATOM 732 C CA . ARG A 1 95 ? -0.545 21.845 12.838 1.00 45.78 95 ARG A CA 1
ATOM 733 C C . ARG A 1 95 ? -0.532 21.207 11.452 1.00 45.78 95 ARG A C 1
ATOM 735 O O . ARG A 1 95 ? 0.536 21.089 10.865 1.00 45.78 95 ARG A O 1
ATOM 742 N N . PHE A 1 96 ? -1.685 20.798 10.919 1.00 47.91 96 PHE A N 1
ATOM 743 C CA . PHE A 1 96 ? -1.746 20.032 9.677 1.00 47.91 96 PHE A CA 1
ATOM 744 C C . PHE A 1 96 ? -2.711 20.665 8.677 1.00 47.91 96 PHE A C 1
ATOM 746 O O . PHE A 1 96 ? -3.878 20.280 8.607 1.00 47.91 96 PHE A O 1
ATOM 753 N N . GLN A 1 97 ? -2.197 21.530 7.798 1.00 52.84 97 GLN A N 1
ATOM 754 C CA . GLN A 1 97 ? -2.909 21.957 6.576 1.00 52.84 97 GLN A CA 1
ATOM 755 C C . GLN A 1 97 ? -3.000 20.831 5.514 1.00 52.84 97 GLN A C 1
ATOM 757 O O . GLN A 1 97 ? -2.759 21.041 4.321 1.00 52.84 97 GLN A O 1
ATOM 762 N N . SER A 1 98 ? -3.172 19.580 5.955 1.00 54.69 98 SER A N 1
ATOM 763 C CA . SER A 1 98 ? -2.791 18.364 5.225 1.00 54.69 98 SER A CA 1
ATOM 764 C C . SER A 1 98 ? -3.982 17.606 4.649 1.00 54.69 98 SER A C 1
ATOM 766 O O . SER A 1 98 ? -5.133 17.849 5.010 1.00 54.69 98 SER A O 1
ATOM 768 N N . LEU A 1 99 ? -3.694 16.654 3.753 1.00 60.47 99 LEU A N 1
ATOM 769 C CA . LEU A 1 99 ? -4.661 15.648 3.325 1.00 60.47 99 LEU A CA 1
ATOM 770 C C . LEU A 1 99 ? -5.196 14.916 4.563 1.00 60.47 99 LEU A C 1
ATOM 772 O O . LEU A 1 99 ? -4.463 14.153 5.192 1.00 60.47 99 LEU A O 1
ATOM 776 N N . ALA A 1 100 ? -6.468 15.144 4.880 1.00 66.75 100 ALA A N 1
ATOM 777 C CA . ALA A 1 100 ? -7.188 14.421 5.913 1.00 66.75 100 ALA A CA 1
ATOM 778 C C . ALA A 1 100 ? -8.200 13.477 5.258 1.00 66.75 100 ALA A C 1
ATOM 780 O O . ALA A 1 100 ? -9.099 13.925 4.537 1.00 66.75 100 ALA A O 1
ATOM 781 N N . LEU A 1 101 ? -8.059 12.178 5.517 1.00 71.31 101 LEU A N 1
ATOM 782 C CA . LEU A 1 101 ? -9.105 11.196 5.251 1.00 71.31 101 LEU A CA 1
ATOM 783 C C . LEU A 1 101 ? -9.971 11.076 6.502 1.00 71.31 101 LEU A C 1
ATOM 785 O O . LEU A 1 101 ? -9.465 10.749 7.575 1.00 71.31 101 LEU A O 1
ATOM 789 N N . GLU A 1 102 ? -11.264 11.370 6.371 1.00 76.88 102 GLU A N 1
ATOM 790 C CA . GLU A 1 102 ? -12.239 11.133 7.435 1.00 76.88 102 GLU A CA 1
ATOM 791 C C . GLU A 1 102 ? -12.866 9.744 7.248 1.00 76.88 102 GLU A C 1
ATOM 793 O O . GLU A 1 102 ? -13.640 9.529 6.317 1.00 76.88 102 GLU A O 1
ATOM 798 N N . ILE A 1 103 ? -12.529 8.808 8.134 1.00 78.00 103 ILE A N 1
ATOM 799 C CA . ILE A 1 103 ? -13.091 7.456 8.176 1.00 78.00 103 ILE A CA 1
ATOM 800 C C . ILE A 1 103 ? -14.176 7.449 9.251 1.00 78.00 103 ILE A C 1
ATOM 802 O O . ILE A 1 103 ? -13.894 7.739 10.415 1.00 78.00 103 ILE A O 1
ATOM 806 N N . ASN A 1 104 ? -15.415 7.111 8.899 1.00 82.44 104 ASN A N 1
ATOM 807 C CA . ASN A 1 104 ? -16.454 6.934 9.908 1.00 82.44 104 ASN A CA 1
ATOM 808 C C . ASN A 1 104 ? -16.379 5.520 10.446 1.00 82.44 104 ASN A C 1
ATOM 810 O O . ASN A 1 104 ? -16.661 4.568 9.729 1.00 82.44 104 ASN A O 1
ATOM 814 N N . THR A 1 105 ? -15.961 5.413 11.703 1.00 87.25 105 THR A N 1
ATOM 815 C CA . THR A 1 105 ? -15.887 4.139 12.406 1.00 87.25 105 THR A CA 1
ATOM 816 C C . THR A 1 105 ? -17.211 3.898 13.112 1.00 87.25 105 THR A C 1
ATOM 818 O O . THR A 1 105 ? -17.561 4.652 14.019 1.00 87.25 105 THR A O 1
ATOM 821 N N . THR A 1 106 ? -17.949 2.879 12.703 1.00 87.81 106 THR A N 1
ATOM 822 C CA . THR A 1 106 ? -19.225 2.504 13.307 1.00 87.81 106 THR A CA 1
ATOM 823 C C . THR A 1 106 ? -19.008 1.352 14.278 1.00 87.81 106 THR A C 1
ATOM 825 O O . THR A 1 106 ? -18.299 0.395 13.968 1.00 87.81 106 THR A O 1
ATOM 828 N N . VAL A 1 107 ? -19.586 1.465 15.471 1.00 90.19 107 VAL A N 1
ATOM 829 C CA . VAL A 1 107 ? -19.598 0.411 16.489 1.00 90.19 107 VAL A CA 1
ATOM 830 C C . VAL A 1 107 ? -20.981 -0.219 16.493 1.00 90.19 107 VAL A C 1
ATOM 832 O O . VAL A 1 107 ? -21.967 0.493 16.677 1.00 90.19 107 VAL A O 1
ATOM 835 N N . PHE A 1 108 ? -21.042 -1.533 16.331 1.00 91.31 108 PHE A N 1
ATOM 836 C CA . PHE A 1 108 ? -22.257 -2.336 16.387 1.00 91.31 108 PHE A CA 1
ATOM 837 C C . PHE A 1 108 ? -22.221 -3.290 17.582 1.00 91.31 108 PHE A C 1
ATOM 839 O O . PHE A 1 108 ? -21.144 -3.644 18.078 1.00 91.31 108 PHE A O 1
ATOM 846 N N . ASP A 1 109 ? -23.392 -3.718 18.037 1.00 90.56 109 ASP A N 1
ATOM 847 C CA . ASP A 1 109 ? -23.515 -4.832 18.974 1.00 90.56 109 ASP A CA 1
ATOM 848 C C . ASP A 1 109 ? -23.562 -6.202 18.273 1.00 90.56 109 ASP A C 1
ATOM 850 O O . ASP A 1 109 ? -23.388 -6.321 17.058 1.00 90.56 109 ASP A O 1
ATOM 854 N N . GLU A 1 110 ? -23.782 -7.251 19.062 1.00 88.19 110 GLU A N 1
ATOM 855 C CA . GLU A 1 110 ? -23.873 -8.641 18.607 1.00 88.19 110 GLU A CA 1
ATOM 856 C C . GLU A 1 110 ? -25.090 -8.931 17.713 1.00 88.19 110 GLU A C 1
ATOM 858 O O . GLU A 1 110 ? -25.099 -9.934 16.997 1.00 88.19 110 GLU A O 1
ATOM 863 N N . PHE A 1 111 ? -26.093 -8.047 17.711 1.00 89.50 111 PHE A N 1
ATOM 864 C CA . PHE A 1 111 ? -27.285 -8.134 16.866 1.00 89.50 111 PHE A CA 1
ATOM 865 C C . PHE A 1 111 ? -27.160 -7.295 15.588 1.00 89.50 111 PHE A C 1
ATOM 867 O O . PHE A 1 111 ? -28.052 -7.331 14.738 1.00 89.50 111 PHE A O 1
ATOM 874 N N . GLY A 1 112 ? -26.048 -6.572 15.424 1.00 83.19 112 GLY A N 1
ATOM 875 C CA . GLY A 1 112 ? -25.825 -5.664 14.305 1.00 83.19 112 GLY A CA 1
ATOM 876 C C . GLY A 1 112 ? -26.534 -4.319 14.465 1.00 83.19 112 GLY A C 1
ATOM 877 O O . GLY A 1 112 ? -26.657 -3.586 13.483 1.00 83.19 112 GLY A O 1
ATOM 878 N N . GLU A 1 113 ? -26.998 -3.972 15.669 1.00 89.31 113 GLU A N 1
ATOM 879 C CA . GLU A 1 113 ? -27.539 -2.641 15.928 1.00 89.31 113 GLU A CA 1
ATOM 880 C C . GLU A 1 113 ? -26.400 -1.627 16.047 1.00 89.31 113 GLU A C 1
ATOM 882 O O . GLU A 1 113 ? -25.409 -1.840 16.750 1.00 89.31 113 GLU A O 1
ATOM 887 N N . GLU A 1 114 ? -26.535 -0.501 15.344 1.00 92.69 114 GLU A N 1
ATOM 888 C CA . GLU A 1 114 ? -25.579 0.599 15.418 1.00 92.69 114 GLU A CA 1
ATOM 889 C C . GLU A 1 114 ? -25.634 1.252 16.805 1.00 92.69 114 GLU A C 1
ATOM 891 O O . GLU A 1 114 ? -26.637 1.848 17.197 1.00 92.69 114 GLU A O 1
ATOM 896 N N . LEU A 1 115 ? -24.520 1.187 17.531 1.00 90.75 115 LEU A N 1
ATOM 897 C CA . LEU A 1 115 ? -24.374 1.790 18.850 1.00 90.75 115 LEU A CA 1
ATOM 898 C C . LEU A 1 115 ? -23.785 3.205 18.782 1.00 90.75 115 LEU A C 1
ATOM 900 O O . LEU A 1 115 ? -24.156 4.072 19.575 1.00 90.75 115 LEU A O 1
ATOM 904 N N . ALA A 1 116 ? -22.832 3.440 17.873 1.00 89.81 116 ALA A N 1
ATOM 905 C CA . ALA A 1 116 ? -22.182 4.739 17.712 1.00 89.81 116 ALA A CA 1
ATOM 906 C C . ALA A 1 116 ? -21.478 4.895 16.361 1.00 89.81 116 ALA A C 1
ATOM 908 O O . ALA A 1 116 ? -20.878 3.952 15.853 1.00 89.81 116 ALA A O 1
ATOM 909 N N . ILE A 1 117 ? -21.425 6.134 15.860 1.00 86.56 117 ILE A N 1
ATOM 910 C CA . ILE A 1 117 ? -20.533 6.547 14.769 1.00 86.56 117 ILE A CA 1
ATOM 911 C C . ILE A 1 117 ? -19.452 7.470 15.331 1.00 86.56 117 ILE A C 1
ATOM 913 O O . ILE A 1 117 ? -19.726 8.546 15.870 1.00 86.56 117 ILE A O 1
ATOM 917 N N . LEU A 1 118 ? -18.202 7.058 15.166 1.00 85.81 118 LEU A N 1
ATOM 918 C CA . LEU A 1 118 ? -17.004 7.724 15.652 1.00 85.81 118 LEU A CA 1
ATOM 919 C C . LEU A 1 118 ? -16.160 8.170 14.447 1.00 85.81 118 LEU A C 1
ATOM 921 O O . LEU A 1 118 ? -15.419 7.365 13.882 1.00 85.81 118 LEU A O 1
ATOM 925 N N . PRO A 1 119 ? -16.241 9.444 14.018 1.00 80.19 119 PRO A N 1
ATOM 926 C CA . PRO A 1 119 ? -15.408 9.939 12.931 1.00 80.19 119 PRO A CA 1
ATOM 927 C C . PRO A 1 119 ? -13.936 9.975 13.352 1.00 80.19 119 PRO A C 1
ATOM 929 O O . PRO A 1 119 ? -13.571 10.464 14.435 1.00 80.19 119 PRO A O 1
ATOM 932 N N . VAL A 1 120 ? -13.090 9.484 12.457 1.00 75.19 120 VAL A N 1
ATOM 933 C CA . VAL A 1 120 ? -11.641 9.376 12.599 1.00 75.19 120 VAL A CA 1
ATOM 934 C C . VAL A 1 120 ? -10.992 10.178 11.502 1.00 75.19 120 VAL A C 1
ATOM 936 O O . VAL A 1 120 ? -11.397 10.086 10.353 1.00 75.19 120 VAL A O 1
ATOM 939 N N . GLN A 1 121 ? -9.942 10.914 11.840 1.00 75.69 121 GLN A N 1
ATOM 940 C CA . GLN A 1 121 ? -9.153 11.631 10.852 1.00 75.69 121 GLN A CA 1
ATOM 941 C C . GLN A 1 121 ? -7.775 10.981 10.737 1.00 75.69 121 GLN A C 1
ATOM 943 O O . GLN A 1 121 ? -7.082 10.772 11.738 1.00 75.69 121 GLN A O 1
ATOM 948 N N . VAL A 1 122 ? -7.400 10.630 9.511 1.00 73.44 122 VAL A N 1
ATOM 949 C CA . VAL A 1 122 ? -6.075 10.122 9.161 1.00 73.44 122 VAL A CA 1
ATOM 950 C C . VAL A 1 122 ? -5.369 11.173 8.322 1.00 73.44 122 VAL A C 1
ATOM 952 O O . VAL A 1 122 ? -5.945 11.687 7.367 1.00 73.44 122 VAL A O 1
ATOM 955 N N . PHE A 1 123 ? -4.128 11.487 8.681 1.00 73.81 123 PHE A N 1
ATOM 956 C CA . PHE A 1 123 ? -3.376 12.600 8.109 1.00 73.81 123 PHE A CA 1
ATOM 957 C C . PHE A 1 123 ? -2.068 12.140 7.461 1.00 73.81 123 PHE A C 1
ATOM 959 O O . PHE A 1 123 ? -1.562 11.046 7.735 1.00 73.81 123 PHE A O 1
ATOM 966 N N . GLY A 1 124 ? -1.500 13.014 6.630 1.00 70.69 124 GLY A N 1
ATOM 967 C CA . GLY A 1 124 ? -0.120 12.909 6.157 1.00 70.69 124 GLY A CA 1
ATOM 968 C C . GLY A 1 124 ? 0.170 11.657 5.324 1.00 70.69 124 GLY A C 1
ATOM 969 O O . GLY A 1 124 ? -0.596 11.282 4.438 1.00 70.69 124 GLY A O 1
ATOM 970 N N . THR A 1 125 ? 1.309 11.011 5.586 1.00 70.12 125 THR A N 1
ATOM 971 C CA . THR A 1 125 ? 1.775 9.845 4.816 1.00 70.12 125 THR A CA 1
ATOM 972 C C . THR A 1 125 ? 0.906 8.607 5.021 1.00 70.12 125 THR A C 1
ATOM 974 O O . THR A 1 125 ? 0.753 7.827 4.088 1.00 70.12 125 THR A O 1
ATOM 977 N N . THR A 1 126 ? 0.278 8.439 6.188 1.00 71.62 126 THR A N 1
ATOM 978 C CA . THR A 1 126 ? -0.685 7.348 6.407 1.00 71.62 126 THR A CA 1
ATOM 979 C C . THR A 1 126 ? -1.899 7.510 5.495 1.00 71.62 126 THR A C 1
ATOM 981 O O . THR A 1 126 ? -2.349 6.537 4.898 1.00 71.62 126 THR A O 1
ATOM 984 N N . ALA A 1 127 ? -2.389 8.741 5.314 1.00 72.75 127 ALA A N 1
ATOM 985 C CA . ALA A 1 127 ? -3.477 9.012 4.377 1.00 72.75 127 ALA A CA 1
ATOM 986 C C . ALA A 1 127 ? -3.090 8.686 2.922 1.00 72.75 127 ALA A C 1
ATOM 988 O O . ALA A 1 127 ? -3.937 8.243 2.152 1.00 72.75 127 ALA A O 1
ATOM 989 N N . LEU A 1 128 ? -1.815 8.855 2.551 1.00 73.88 128 LEU A N 1
ATOM 990 C CA . LEU A 1 128 ? -1.312 8.429 1.243 1.00 73.88 128 LEU A CA 1
ATOM 991 C C . LEU A 1 128 ? -1.212 6.914 1.079 1.00 73.88 128 LEU A C 1
ATOM 993 O O . LEU A 1 128 ? -1.598 6.383 0.045 1.00 73.88 128 LEU A O 1
ATOM 997 N N . GLN A 1 129 ? -0.697 6.211 2.086 1.00 71.69 129 GLN A N 1
ATOM 998 C CA . GLN A 1 129 ? -0.594 4.751 2.023 1.00 71.69 129 GLN A CA 1
ATOM 999 C C . GLN A 1 129 ? -1.983 4.119 1.877 1.00 71.69 129 GLN A C 1
ATOM 1001 O O . GLN A 1 129 ? -2.185 3.237 1.049 1.00 71.69 129 GLN A O 1
ATOM 1006 N N . ILE A 1 130 ? -2.964 4.646 2.612 1.00 70.62 130 ILE A N 1
ATOM 1007 C CA . ILE A 1 130 ? -4.365 4.225 2.511 1.00 70.62 130 ILE A CA 1
ATOM 1008 C C . ILE A 1 130 ? -4.963 4.563 1.142 1.00 70.62 130 ILE A C 1
ATOM 1010 O O . ILE A 1 130 ? -5.803 3.820 0.638 1.00 70.62 130 ILE A O 1
ATOM 1014 N N . SER A 1 131 ? -4.570 5.691 0.546 1.00 71.19 131 SER A N 1
ATOM 1015 C CA . SER A 1 131 ? -5.115 6.131 -0.737 1.00 71.19 131 SER A CA 1
ATOM 1016 C C . SER A 1 131 ? -4.559 5.369 -1.937 1.00 71.19 131 SER A C 1
ATOM 1018 O O . SER A 1 131 ? -5.113 5.514 -3.026 1.00 71.19 131 SER A O 1
ATOM 1020 N N . GLY A 1 132 ? -3.489 4.584 -1.769 1.00 72.50 132 GLY A N 1
ATOM 1021 C CA . GLY A 1 132 ? -2.837 3.873 -2.873 1.00 72.50 132 GLY A CA 1
ATOM 1022 C C . GLY A 1 132 ? -2.366 4.813 -3.985 1.00 72.50 132 GLY A C 1
ATOM 1023 O O . GLY A 1 132 ? -2.398 4.452 -5.159 1.00 72.50 132 GLY A O 1
ATOM 1024 N N . ILE A 1 133 ? -2.018 6.055 -3.635 1.00 77.56 133 ILE A N 1
ATOM 1025 C CA . ILE A 1 133 ? -1.553 7.052 -4.598 1.00 77.56 133 ILE A CA 1
ATOM 1026 C C . ILE A 1 133 ? -0.045 6.951 -4.745 1.00 77.56 133 ILE A C 1
ATOM 1028 O O . ILE A 1 133 ? 0.691 7.032 -3.761 1.00 77.56 133 ILE A O 1
ATOM 1032 N N . ASP A 1 134 ? 0.394 6.869 -5.998 1.00 83.25 134 ASP A N 1
ATOM 1033 C CA . ASP A 1 134 ? 1.800 6.959 -6.359 1.00 83.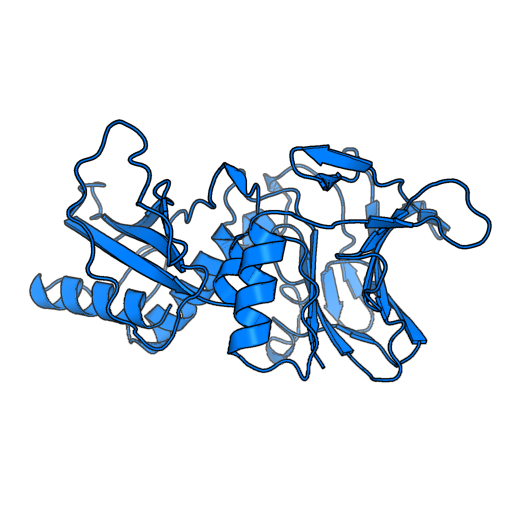25 134 ASP A CA 1
ATOM 1034 C C . ASP A 1 134 ? 2.332 8.351 -6.013 1.00 83.25 134 ASP A C 1
ATOM 1036 O O . ASP A 1 134 ? 1.891 9.371 -6.560 1.00 83.25 134 ASP A O 1
ATOM 1040 N N . ALA A 1 135 ? 3.271 8.384 -5.070 1.00 85.31 135 ALA A N 1
ATOM 1041 C CA . ALA A 1 135 ? 3.804 9.610 -4.511 1.00 85.31 135 ALA A CA 1
ATOM 1042 C C . ALA A 1 135 ? 5.333 9.583 -4.453 1.00 85.31 135 ALA A C 1
ATOM 1044 O O . ALA A 1 135 ? 5.944 8.576 -4.106 1.00 85.31 135 ALA A O 1
ATOM 1045 N N . ASP A 1 136 ? 5.935 10.726 -4.767 1.00 87.62 136 ASP A N 1
ATOM 1046 C CA . ASP A 1 136 ? 7.379 10.949 -4.748 1.00 87.62 136 ASP A CA 1
ATOM 1047 C C . ASP A 1 136 ? 7.684 12.131 -3.829 1.00 87.62 136 ASP A C 1
ATOM 1049 O O . ASP A 1 136 ? 7.417 13.293 -4.164 1.00 87.62 136 ASP A O 1
ATOM 1053 N N . ILE A 1 137 ? 8.151 11.823 -2.621 1.00 85.25 137 ILE A N 1
ATOM 1054 C CA . ILE A 1 137 ? 8.358 12.797 -1.552 1.00 85.25 137 ILE A CA 1
ATOM 1055 C C . ILE A 1 137 ? 9.840 12.766 -1.168 1.00 85.25 137 ILE A C 1
ATOM 1057 O O . ILE A 1 137 ? 10.293 11.764 -0.611 1.00 85.25 137 ILE A O 1
ATOM 1061 N N . PRO A 1 138 ? 10.601 13.854 -1.395 1.00 81.00 138 PRO A N 1
ATOM 1062 C CA . PRO A 1 138 ? 12.015 13.897 -1.052 1.00 81.00 138 PRO A CA 1
ATOM 1063 C C . PRO A 1 138 ? 12.249 13.644 0.440 1.00 81.00 138 PRO A C 1
ATOM 1065 O O . PRO A 1 138 ? 11.575 14.226 1.298 1.00 81.00 138 PRO A O 1
ATOM 1068 N N . ALA A 1 139 ? 13.256 12.829 0.761 1.00 78.44 139 ALA A N 1
ATOM 1069 C CA . ALA A 1 139 ? 13.580 12.468 2.140 1.00 78.44 139 ALA A CA 1
ATOM 1070 C C . ALA A 1 139 ? 13.862 13.703 3.021 1.00 78.44 139 ALA A C 1
ATOM 1072 O O . ALA A 1 139 ? 13.407 13.766 4.162 1.00 78.44 139 ALA A O 1
ATOM 1073 N N . ASN A 1 140 ? 14.519 14.720 2.459 1.00 82.69 140 ASN A N 1
ATOM 1074 C CA . ASN A 1 140 ? 14.910 15.960 3.132 1.00 82.69 140 ASN A CA 1
ATOM 1075 C C . ASN A 1 140 ? 13.893 17.112 3.002 1.00 82.69 140 ASN A C 1
ATOM 1077 O O . ASN A 1 140 ? 14.198 18.240 3.393 1.00 82.69 140 ASN A O 1
ATOM 1081 N N . ALA A 1 141 ? 12.708 16.877 2.429 1.00 82.12 141 ALA A N 1
ATOM 1082 C CA . ALA A 1 141 ? 11.689 17.917 2.342 1.00 82.12 141 ALA A CA 1
ATOM 1083 C C . ALA A 1 141 ? 11.177 18.296 3.743 1.00 82.12 141 ALA A C 1
ATOM 1085 O O . ALA A 1 141 ? 10.907 17.417 4.566 1.00 82.12 141 ALA A O 1
ATOM 1086 N N . SER A 1 142 ? 11.004 19.602 3.988 1.00 84.00 142 SER A N 1
ATOM 1087 C CA . SER A 1 142 ? 10.319 20.108 5.182 1.00 84.00 142 SER A CA 1
ATOM 1088 C C . SER A 1 142 ? 8.888 19.574 5.248 1.00 84.00 142 SER A C 1
ATOM 1090 O O . SER A 1 142 ? 8.299 19.244 4.220 1.00 84.00 142 SER A O 1
ATOM 1092 N N . GLU A 1 143 ? 8.307 19.512 6.444 1.00 78.62 143 GLU A N 1
ATOM 1093 C CA . GLU A 1 143 ? 6.942 19.010 6.645 1.00 78.62 143 GLU A CA 1
ATOM 1094 C C . GLU A 1 143 ? 5.909 19.739 5.771 1.00 78.62 143 GLU A C 1
ATOM 1096 O O . GLU A 1 143 ? 5.134 19.096 5.066 1.00 78.62 143 GLU A O 1
ATOM 1101 N N . GLU A 1 144 ? 5.985 21.070 5.707 1.00 77.56 144 GLU A N 1
ATOM 1102 C CA . GLU A 1 144 ? 5.137 21.897 4.840 1.00 77.56 144 GLU A CA 1
ATOM 1103 C C . GLU A 1 144 ? 5.285 21.525 3.354 1.00 77.56 144 GLU A C 1
ATOM 1105 O O . GLU A 1 144 ? 4.295 21.332 2.640 1.00 77.56 144 GLU A O 1
ATOM 1110 N N . LYS A 1 145 ? 6.526 21.351 2.879 1.00 81.56 145 LYS A N 1
ATOM 1111 C CA . LYS A 1 145 ? 6.799 20.971 1.487 1.00 81.56 145 LYS A CA 1
ATOM 1112 C C . LYS A 1 145 ? 6.307 19.558 1.190 1.00 81.56 145 LYS A C 1
ATOM 1114 O O . LYS A 1 145 ? 5.671 19.357 0.156 1.00 81.56 145 LYS A O 1
ATOM 1119 N N . ARG A 1 146 ? 6.548 18.605 2.100 1.00 80.75 146 ARG A N 1
ATOM 1120 C CA . ARG A 1 146 ? 6.023 17.236 2.004 1.00 80.75 146 ARG A CA 1
ATOM 1121 C C . ARG A 1 146 ? 4.514 17.281 1.854 1.00 80.75 146 ARG A C 1
ATOM 1123 O O . ARG A 1 146 ? 3.975 16.725 0.911 1.00 80.75 146 ARG A O 1
ATOM 1130 N N . GLN A 1 147 ? 3.833 18.005 2.727 1.00 74.88 147 GLN A N 1
ATOM 1131 C CA . GLN A 1 147 ? 2.382 18.099 2.733 1.00 74.88 147 GLN A CA 1
ATOM 1132 C C . GLN A 1 147 ? 1.804 18.726 1.459 1.00 74.88 147 GLN A C 1
ATOM 1134 O O . GLN A 1 147 ? 0.839 18.206 0.895 1.00 74.88 147 GLN A O 1
ATOM 1139 N N . SER A 1 148 ? 2.413 19.805 0.968 1.00 78.56 148 SER A N 1
ATOM 1140 C CA . SER A 1 148 ? 2.029 20.424 -0.303 1.00 78.56 148 SER A CA 1
ATOM 1141 C C . SER A 1 148 ? 2.216 19.462 -1.484 1.00 78.56 148 SER A C 1
ATOM 1143 O O . SER A 1 148 ? 1.344 19.352 -2.354 1.00 78.56 148 SER A O 1
ATOM 1145 N N . GLN A 1 149 ? 3.307 18.688 -1.488 1.00 79.50 149 GLN A N 1
ATOM 1146 C CA . GLN A 1 149 ? 3.553 17.652 -2.494 1.00 79.50 149 GLN A CA 1
ATOM 1147 C C . GLN A 1 149 ? 2.541 16.507 -2.403 1.00 79.50 149 GLN A C 1
ATOM 1149 O O . GLN A 1 149 ? 1.992 16.126 -3.434 1.00 79.50 149 GLN A O 1
ATOM 1154 N N . ILE A 1 150 ? 2.224 16.036 -1.192 1.00 78.50 150 ILE A N 1
ATOM 1155 C CA . ILE A 1 150 ? 1.180 15.036 -0.925 1.00 78.50 150 ILE A CA 1
ATOM 1156 C C . ILE A 1 150 ? -0.149 15.489 -1.532 1.00 78.50 150 ILE A C 1
ATOM 1158 O O . ILE A 1 150 ? -0.764 14.755 -2.300 1.00 78.50 150 ILE A O 1
ATOM 1162 N N . LEU A 1 151 ? -0.580 16.716 -1.232 1.00 75.44 151 LEU A N 1
ATOM 1163 C CA . LEU A 1 151 ? -1.833 17.271 -1.748 1.00 75.44 151 LEU A CA 1
ATOM 1164 C C . LEU A 1 151 ? -1.818 17.424 -3.271 1.00 75.44 151 LEU A C 1
ATOM 1166 O O . LEU A 1 151 ? -2.816 17.148 -3.939 1.00 75.44 151 LEU A O 1
ATOM 1170 N N . THR A 1 152 ? -0.687 17.852 -3.828 1.00 79.56 152 THR A N 1
ATOM 1171 C CA . THR A 1 152 ? -0.522 18.015 -5.275 1.00 79.56 152 THR A CA 1
ATOM 1172 C C . THR A 1 152 ? -0.586 16.670 -5.995 1.00 79.56 152 THR A C 1
ATOM 1174 O O . THR A 1 152 ? -1.320 16.537 -6.974 1.00 79.56 152 THR A O 1
ATOM 1177 N N . GLN A 1 153 ? 0.129 15.657 -5.507 1.00 79.00 153 GLN A N 1
ATOM 1178 C CA . GLN A 1 153 ? 0.138 14.311 -6.090 1.00 79.00 153 GLN A CA 1
ATOM 1179 C C . GLN A 1 153 ? -1.200 13.599 -5.880 1.00 79.00 153 GLN A C 1
ATOM 1181 O O . GLN A 1 153 ? -1.678 12.922 -6.784 1.00 79.00 153 GLN A O 1
ATOM 1186 N N . PHE A 1 154 ? -1.875 13.852 -4.757 1.00 76.19 154 PHE A N 1
ATOM 1187 C CA . PHE A 1 154 ? -3.238 13.382 -4.532 1.00 76.19 154 PHE A CA 1
ATOM 1188 C C . PHE A 1 154 ? -4.217 13.925 -5.586 1.00 76.19 154 PHE A C 1
ATOM 1190 O O . PHE A 1 154 ? -5.026 13.184 -6.144 1.00 76.19 154 PHE A O 1
ATOM 1197 N N . ARG A 1 155 ? -4.150 15.232 -5.871 1.00 74.25 155 ARG A N 1
ATOM 1198 C CA . ARG A 1 155 ? -5.012 15.897 -6.866 1.00 74.25 155 ARG A CA 1
ATOM 1199 C C . ARG A 1 155 ? -4.649 15.531 -8.303 1.00 74.25 155 ARG A C 1
ATOM 1201 O O . ARG A 1 155 ? -5.526 15.452 -9.159 1.00 74.25 155 ARG A O 1
ATOM 1208 N N . THR A 1 156 ? -3.361 15.351 -8.563 1.00 76.31 156 THR A N 1
ATOM 1209 C CA . THR A 1 156 ? -2.805 15.081 -9.890 1.00 76.31 156 THR A CA 1
ATOM 1210 C C . THR A 1 156 ? -1.768 13.965 -9.799 1.00 76.31 156 THR A C 1
ATOM 1212 O O . THR A 1 156 ? -0.576 14.267 -9.709 1.00 76.31 156 THR A O 1
ATOM 1215 N N . PRO A 1 157 ? -2.201 12.689 -9.821 1.00 76.62 157 PRO A N 1
ATOM 1216 C CA . PRO A 1 157 ? -1.292 11.547 -9.820 1.00 76.62 157 PRO A CA 1
ATOM 1217 C C . PRO A 1 157 ? -0.339 11.606 -11.017 1.00 76.62 157 PRO A C 1
ATOM 1219 O O . PRO A 1 157 ? -0.749 11.938 -12.136 1.00 76.62 157 PRO A O 1
ATOM 1222 N N . ARG A 1 158 ? 0.944 11.315 -10.778 1.00 81.94 158 ARG A N 1
ATOM 1223 C CA . ARG A 1 158 ? 2.027 11.496 -11.761 1.00 81.94 158 ARG A CA 1
ATOM 1224 C C . ARG A 1 158 ? 2.724 10.203 -12.158 1.00 81.94 158 ARG A C 1
ATOM 1226 O O . ARG A 1 158 ? 3.851 10.263 -12.635 1.00 81.94 158 ARG A O 1
ATOM 1233 N N . THR A 1 159 ? 2.042 9.071 -12.035 1.00 90.38 159 THR A N 1
ATOM 1234 C CA . THR A 1 159 ? 2.603 7.781 -12.427 1.00 90.38 159 THR A CA 1
ATOM 1235 C C . THR A 1 159 ? 3.121 7.830 -13.859 1.00 90.38 159 THR A C 1
ATOM 1237 O O . THR A 1 159 ? 2.461 8.347 -14.780 1.00 90.38 159 THR A O 1
ATOM 1240 N N . THR A 1 160 ? 4.334 7.322 -14.014 1.00 93.31 160 THR A N 1
ATOM 1241 C CA . THR A 1 160 ? 5.077 7.248 -15.265 1.00 93.31 160 THR A CA 1
ATOM 1242 C C . THR A 1 160 ? 5.504 5.816 -15.495 1.00 93.31 160 THR A C 1
ATOM 1244 O O . THR A 1 160 ? 5.816 5.092 -14.549 1.00 93.31 160 THR A O 1
ATOM 1247 N N . LEU A 1 161 ? 5.480 5.424 -16.760 1.00 94.88 161 LEU A N 1
ATOM 1248 C CA . LEU A 1 161 ? 5.902 4.113 -17.207 1.00 94.88 161 LEU A CA 1
ATOM 1249 C C . LEU A 1 161 ? 7.182 4.290 -18.021 1.00 94.88 161 LEU A C 1
ATOM 1251 O O . LEU A 1 161 ? 7.328 5.277 -18.742 1.00 94.88 161 LEU A O 1
ATOM 1255 N N . GLU A 1 162 ? 8.119 3.370 -17.848 1.00 93.88 162 GLU A N 1
ATOM 1256 C CA . GLU A 1 162 ? 9.398 3.354 -18.546 1.00 93.88 162 GLU A CA 1
ATOM 1257 C C . GLU A 1 162 ? 9.651 1.952 -19.099 1.00 93.88 162 GLU A C 1
ATOM 1259 O O . GLU A 1 162 ? 9.329 0.941 -18.465 1.00 93.88 162 GLU A O 1
ATOM 1264 N N . ALA A 1 163 ? 10.251 1.889 -20.284 1.00 90.31 163 ALA A N 1
ATOM 1265 C CA . ALA A 1 163 ? 10.713 0.635 -20.852 1.00 90.31 163 ALA A CA 1
ATOM 1266 C C . ALA A 1 163 ? 12.095 0.262 -20.282 1.00 90.31 163 ALA A C 1
ATOM 1268 O O . ALA A 1 163 ? 12.971 1.130 -20.172 1.00 90.31 163 ALA A O 1
ATOM 1269 N N . PRO A 1 164 ? 12.338 -1.015 -19.934 1.00 84.56 164 PRO A N 1
ATOM 1270 C CA . PRO A 1 164 ? 13.679 -1.496 -19.639 1.00 84.56 164 PRO A CA 1
ATOM 1271 C C . PRO A 1 164 ? 14.616 -1.270 -20.828 1.00 84.56 164 PRO A C 1
ATOM 1273 O O . PRO A 1 164 ? 14.207 -1.358 -21.986 1.00 84.56 164 PRO A O 1
ATOM 1276 N N . SER A 1 165 ? 15.900 -1.029 -20.559 1.00 82.44 165 SER A N 1
ATOM 1277 C CA . SER A 1 165 ? 16.897 -0.815 -21.613 1.00 82.44 165 SER A CA 1
ATOM 1278 C C . SER A 1 165 ? 16.882 -1.939 -22.655 1.00 82.44 165 SER A C 1
ATOM 1280 O O . SER A 1 165 ? 17.126 -3.099 -22.325 1.00 82.44 165 SER A O 1
ATOM 1282 N N . GLY A 1 166 ? 16.647 -1.577 -23.919 1.00 79.75 166 GLY A N 1
ATOM 1283 C CA . GLY A 1 166 ? 16.610 -2.523 -25.039 1.00 79.75 166 GLY A CA 1
ATOM 1284 C C . GLY A 1 166 ? 15.284 -3.271 -25.208 1.00 79.75 166 GLY A C 1
ATOM 1285 O O . GLY A 1 166 ? 15.253 -4.259 -25.938 1.00 79.75 166 GLY A O 1
ATOM 1286 N N . MET A 1 167 ? 14.212 -2.828 -24.547 1.00 83.94 167 MET A N 1
ATOM 1287 C CA . MET A 1 167 ? 12.852 -3.336 -24.732 1.00 83.94 167 MET A CA 1
ATOM 1288 C C . MET A 1 167 ? 11.913 -2.208 -25.163 1.00 83.94 167 MET A C 1
ATOM 1290 O O . MET A 1 167 ? 12.119 -1.057 -24.789 1.00 83.94 167 MET A O 1
ATOM 1294 N N . ASP A 1 168 ? 10.871 -2.554 -25.920 1.00 81.25 168 ASP A N 1
ATOM 1295 C CA . ASP A 1 168 ? 9.832 -1.602 -26.338 1.00 81.25 168 ASP A CA 1
ATOM 1296 C C . ASP A 1 168 ? 8.670 -1.523 -25.332 1.00 81.25 168 ASP A C 1
ATOM 1298 O O . ASP A 1 168 ? 7.940 -0.537 -25.299 1.00 81.25 168 ASP A O 1
ATOM 1302 N N . ALA A 1 169 ? 8.486 -2.561 -24.509 1.00 84.75 169 ALA A N 1
ATOM 1303 C CA . ALA A 1 169 ? 7.385 -2.644 -23.556 1.00 84.75 169 ALA A CA 1
ATOM 1304 C C . ALA A 1 169 ? 7.674 -1.819 -22.294 1.00 84.75 169 ALA A C 1
ATOM 1306 O O . ALA A 1 169 ? 8.667 -2.057 -21.602 1.00 84.75 169 ALA A O 1
ATOM 1307 N N . GLU A 1 170 ? 6.779 -0.887 -21.963 1.00 92.00 170 GLU A N 1
ATOM 1308 C CA . GLU A 1 170 ? 6.840 -0.124 -20.718 1.00 92.00 170 GLU A CA 1
ATOM 1309 C C . GLU A 1 170 ? 6.415 -1.016 -19.541 1.00 92.00 170 GLU A C 1
ATOM 1311 O O . GLU A 1 170 ? 5.254 -1.400 -19.424 1.00 92.00 170 GLU A O 1
ATOM 1316 N N . SER A 1 171 ? 7.348 -1.375 -18.661 1.00 94.69 171 SER A N 1
ATOM 1317 C CA . SER A 1 171 ? 7.097 -2.290 -17.531 1.00 94.69 171 SER A CA 1
ATOM 1318 C C . SER A 1 171 ? 7.551 -1.737 -16.182 1.00 94.69 171 SER A C 1
ATOM 1320 O O . SER A 1 171 ? 7.126 -2.237 -15.138 1.00 94.69 171 SER A O 1
ATOM 1322 N N . ILE A 1 172 ? 8.393 -0.700 -16.182 1.00 96.56 172 ILE A N 1
ATOM 1323 C CA . ILE A 1 172 ? 8.883 -0.057 -14.965 1.00 96.56 172 ILE A CA 1
ATOM 1324 C C . ILE A 1 172 ? 7.916 1.065 -14.597 1.00 96.56 172 ILE A C 1
ATOM 1326 O O . ILE A 1 172 ? 7.738 2.029 -15.337 1.00 96.56 172 ILE A O 1
ATOM 1330 N N . ILE A 1 173 ? 7.300 0.940 -13.429 1.00 96.00 173 ILE A N 1
ATOM 1331 C CA . ILE A 1 173 ? 6.345 1.890 -12.869 1.00 9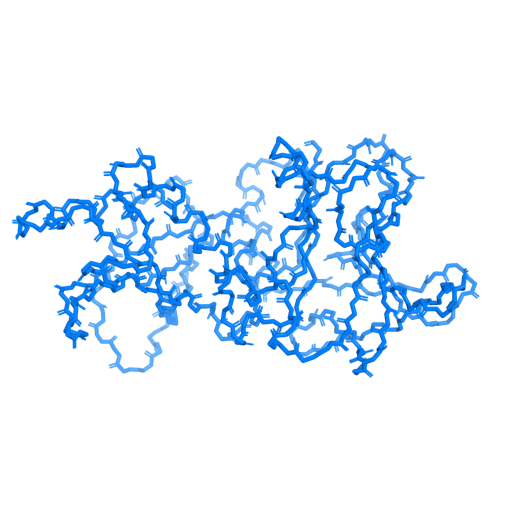6.00 173 ILE A CA 1
ATOM 1332 C C . ILE A 1 173 ? 7.077 2.792 -11.880 1.00 96.00 173 ILE A C 1
ATOM 1334 O O . ILE A 1 173 ? 7.727 2.306 -10.949 1.00 96.00 173 ILE A O 1
ATOM 1338 N N . ARG A 1 174 ? 6.933 4.108 -12.050 1.00 95.31 174 ARG A N 1
ATOM 1339 C CA . ARG A 1 174 ? 7.469 5.121 -11.132 1.00 95.31 174 ARG A CA 1
ATOM 1340 C C . ARG A 1 174 ? 6.401 6.130 -10.726 1.00 95.31 174 ARG A C 1
ATOM 1342 O O . ARG A 1 174 ? 5.518 6.436 -11.530 1.00 95.31 174 ARG A O 1
ATOM 1349 N N . PRO A 1 175 ? 6.495 6.716 -9.519 1.00 90.81 175 PRO A N 1
ATOM 1350 C CA . PRO A 1 175 ? 5.586 7.782 -9.101 1.00 90.81 175 PRO A CA 1
ATOM 1351 C C . PRO A 1 175 ? 5.839 9.114 -9.824 1.00 90.81 175 PRO A C 1
ATOM 1353 O O . PRO A 1 175 ? 4.975 9.993 -9.815 1.00 90.81 175 PRO A O 1
ATOM 1356 N N . SER A 1 176 ? 7.016 9.281 -10.437 1.00 89.44 176 SER A N 1
ATOM 1357 C CA . SER A 1 176 ? 7.373 10.417 -11.288 1.00 89.44 176 SER A CA 1
ATOM 1358 C C . SER A 1 176 ? 8.556 10.059 -12.204 1.00 89.44 176 SER A C 1
ATOM 1360 O O . SER A 1 176 ? 9.315 9.141 -11.895 1.00 89.44 176 SER A O 1
ATOM 1362 N N . GLN A 1 177 ? 8.769 10.830 -13.280 1.00 87.19 177 GLN A N 1
ATOM 1363 C CA . GLN A 1 177 ? 9.949 10.694 -14.160 1.00 87.19 177 GLN A CA 1
ATOM 1364 C C . GLN A 1 177 ? 11.273 10.986 -13.442 1.00 87.19 177 GLN A C 1
ATOM 1366 O O . GLN A 1 177 ? 12.337 10.619 -13.923 1.00 87.19 177 GLN A O 1
ATOM 1371 N N . GLN A 1 178 ? 11.223 11.722 -12.331 1.00 89.25 178 GLN A N 1
ATOM 1372 C CA . GLN A 1 178 ? 12.399 12.095 -11.550 1.00 89.25 178 GLN A CA 1
ATOM 1373 C C . GLN A 1 178 ? 12.642 11.136 -10.383 1.00 89.25 178 GLN A C 1
ATOM 1375 O O . GLN A 1 178 ? 13.614 11.314 -9.655 1.00 89.25 178 GLN A O 1
ATOM 1380 N N . SER A 1 179 ? 11.756 10.159 -10.171 1.00 92.25 179 SER A N 1
ATOM 1381 C CA . SER A 1 179 ? 11.860 9.275 -9.023 1.00 92.25 179 SER A CA 1
ATOM 1382 C C . SER A 1 179 ? 12.961 8.250 -9.239 1.00 92.25 179 SER A C 1
ATOM 1384 O O . SER A 1 179 ? 12.925 7.464 -10.187 1.00 92.25 179 SER A O 1
ATOM 1386 N N . ASP A 1 180 ? 13.888 8.178 -8.291 1.00 94.62 180 ASP A N 1
ATOM 1387 C CA . ASP A 1 180 ? 14.913 7.136 -8.262 1.00 94.62 180 ASP A CA 1
ATOM 1388 C C . ASP A 1 180 ? 14.328 5.744 -7.968 1.00 94.62 180 ASP A C 1
ATOM 1390 O O . ASP A 1 180 ? 14.971 4.718 -8.211 1.00 94.62 180 ASP A O 1
ATOM 1394 N N . PHE A 1 181 ? 13.081 5.686 -7.499 1.00 96.06 181 PHE A N 1
ATOM 1395 C CA . PHE A 1 181 ? 12.423 4.460 -7.068 1.00 96.06 181 PHE A CA 1
ATOM 1396 C C . PHE A 1 181 ? 11.400 3.982 -8.089 1.00 96.06 181 PHE A C 1
ATOM 1398 O O . PHE A 1 181 ? 10.682 4.776 -8.698 1.00 96.06 181 PHE A O 1
ATOM 1405 N N . GLY A 1 182 ? 11.340 2.668 -8.275 1.00 96.00 182 GLY A N 1
ATOM 1406 C CA . GLY A 1 182 ? 10.419 2.062 -9.225 1.00 96.00 182 GLY A CA 1
ATOM 1407 C C . GLY A 1 182 ? 10.096 0.615 -8.895 1.00 96.00 182 GLY A C 1
ATOM 1408 O O . GLY A 1 182 ? 10.783 -0.039 -8.105 1.00 96.00 182 GLY A O 1
ATOM 1409 N N . LEU A 1 183 ? 9.041 0.124 -9.526 1.00 96.69 183 LEU A N 1
ATOM 1410 C CA . LEU A 1 183 ? 8.557 -1.242 -9.402 1.00 96.69 183 LEU A CA 1
ATOM 1411 C C . LEU A 1 183 ? 8.298 -1.821 -10.789 1.00 96.69 183 LEU A C 1
ATOM 1413 O O . LEU A 1 183 ? 7.766 -1.144 -11.658 1.00 96.69 183 LEU A O 1
ATOM 1417 N N . GLU A 1 184 ? 8.630 -3.089 -10.976 1.00 97.25 184 GLU A N 1
ATOM 1418 C CA . GLU A 1 184 ? 8.358 -3.842 -12.194 1.00 97.25 184 GLU A CA 1
ATOM 1419 C C . GLU A 1 184 ? 7.789 -5.217 -11.827 1.00 97.25 184 GLU A C 1
ATOM 1421 O O . GLU A 1 184 ? 8.262 -5.873 -10.894 1.00 97.25 184 GLU A O 1
ATOM 1426 N N . VAL A 1 185 ? 6.777 -5.672 -12.566 1.00 97.62 185 VAL A N 1
ATOM 1427 C CA . VAL A 1 185 ? 6.240 -7.032 -12.432 1.00 97.62 185 VAL A CA 1
ATOM 1428 C C . VAL A 1 185 ? 6.787 -7.899 -13.552 1.00 97.62 185 VAL A C 1
ATOM 1430 O O . VAL A 1 185 ? 6.725 -7.550 -14.731 1.00 97.62 185 VAL A O 1
ATOM 1433 N N . LEU A 1 186 ? 7.315 -9.057 -13.173 1.00 97.25 186 LEU A N 1
ATOM 1434 C CA . LEU A 1 186 ? 7.896 -10.027 -14.088 1.00 97.25 186 LEU A CA 1
ATOM 1435 C C . LEU A 1 186 ? 7.089 -11.317 -13.994 1.00 97.25 186 LEU A C 1
ATOM 1437 O O . LEU A 1 186 ? 6.941 -11.870 -12.904 1.00 97.25 186 LEU A O 1
ATOM 1441 N N . LEU A 1 187 ? 6.610 -11.828 -15.123 1.00 97.12 187 LEU A N 1
ATOM 1442 C CA . LEU A 1 187 ? 6.054 -13.175 -15.173 1.00 97.12 187 LEU A CA 1
ATOM 1443 C C . LEU A 1 187 ? 7.163 -14.194 -14.995 1.00 97.12 187 LEU A C 1
ATOM 1445 O O . LEU A 1 187 ? 8.254 -14.045 -15.553 1.00 97.12 187 LEU A O 1
ATOM 1449 N N . LYS A 1 188 ? 6.843 -15.260 -14.275 1.00 96.25 188 LYS A N 1
ATOM 1450 C CA . LYS A 1 188 ? 7.717 -16.404 -14.104 1.00 96.25 188 LYS A CA 1
ATOM 1451 C C . LYS A 1 188 ? 7.221 -17.565 -14.956 1.00 96.25 188 LYS A C 1
ATOM 1453 O O . LYS A 1 188 ? 6.076 -17.992 -14.848 1.00 96.25 188 LYS A O 1
ATOM 1458 N N . SER A 1 189 ? 8.109 -18.094 -15.791 1.00 94.19 189 SER A N 1
ATOM 1459 C CA . SER A 1 189 ? 7.876 -19.313 -16.566 1.00 94.19 189 SER A CA 1
ATOM 1460 C C . SER A 1 189 ? 9.083 -20.233 -16.409 1.00 94.19 189 SER A C 1
ATOM 1462 O O . SER A 1 189 ? 10.145 -20.005 -16.993 1.00 94.19 189 SER A O 1
ATOM 1464 N N . GLY A 1 190 ? 8.961 -21.234 -15.534 1.00 91.06 190 GLY A N 1
ATOM 1465 C CA . GLY A 1 190 ? 10.098 -22.051 -15.109 1.00 91.06 190 GLY A CA 1
ATOM 1466 C C . GLY A 1 190 ? 11.190 -21.193 -14.459 1.00 91.06 190 GLY A C 1
ATOM 1467 O O . GLY A 1 190 ? 10.957 -20.560 -13.429 1.00 91.06 190 GLY A O 1
ATOM 1468 N N . ASN A 1 191 ? 12.371 -21.157 -15.082 1.00 91.00 191 ASN A N 1
ATOM 1469 C CA . ASN A 1 191 ? 13.513 -20.347 -14.636 1.00 91.00 191 ASN A CA 1
ATOM 1470 C C . ASN A 1 191 ? 13.616 -18.988 -15.351 1.00 91.00 191 ASN A C 1
ATOM 1472 O O . ASN A 1 191 ? 14.538 -18.221 -15.078 1.00 91.00 191 ASN A O 1
ATOM 1476 N N . SER A 1 192 ? 12.703 -18.691 -16.276 1.00 94.44 192 SER A N 1
ATOM 1477 C CA . SER A 1 192 ? 12.704 -17.448 -17.044 1.00 94.44 192 SER A CA 1
ATOM 1478 C C . SER A 1 192 ? 11.818 -16.394 -16.387 1.00 94.44 192 SER A C 1
ATOM 1480 O O . SER A 1 192 ? 10.729 -16.700 -15.898 1.00 94.44 192 SER A O 1
ATOM 1482 N N . LEU A 1 193 ? 12.292 -15.146 -16.412 1.00 95.38 193 LEU A N 1
ATOM 1483 C CA . LEU A 1 193 ? 11.556 -13.963 -15.976 1.00 95.38 193 LEU A CA 1
ATOM 1484 C C . LEU A 1 193 ? 11.381 -13.013 -17.159 1.00 95.38 193 LEU A C 1
ATOM 1486 O O . LEU A 1 193 ? 12.373 -12.621 -17.775 1.00 95.38 193 LEU A O 1
ATOM 1490 N N . SER A 1 194 ? 10.144 -12.625 -17.451 1.00 94.69 194 SER A N 1
ATOM 1491 C CA . SER A 1 194 ? 9.823 -11.691 -18.535 1.00 94.69 194 SER A CA 1
ATOM 1492 C C . SER A 1 194 ? 8.995 -10.517 -18.011 1.00 94.69 194 SER A C 1
ATOM 1494 O O . SER A 1 194 ? 7.983 -10.770 -17.351 1.00 94.69 194 SER A O 1
ATOM 1496 N N . PRO A 1 195 ? 9.370 -9.259 -18.302 1.00 95.88 195 PRO A N 1
ATOM 1497 C CA . PRO A 1 195 ? 8.558 -8.096 -17.952 1.00 95.88 195 PRO A CA 1
ATOM 1498 C C . PRO A 1 195 ? 7.128 -8.205 -18.457 1.00 95.88 195 PRO A C 1
ATOM 1500 O O . PRO A 1 195 ? 6.891 -8.580 -19.606 1.00 95.88 195 PRO A O 1
ATOM 1503 N N . ARG A 1 196 ? 6.176 -7.881 -17.581 1.00 95.69 196 ARG A N 1
ATOM 1504 C CA . ARG A 1 196 ? 4.789 -7.664 -17.972 1.00 95.69 196 ARG A CA 1
ATOM 1505 C C . ARG A 1 196 ? 4.600 -6.178 -18.243 1.00 95.69 196 ARG A C 1
ATOM 1507 O O . ARG A 1 196 ? 4.917 -5.349 -17.396 1.00 95.69 196 ARG A O 1
ATOM 1514 N N . GLU A 1 197 ? 4.069 -5.870 -19.420 1.00 95.81 197 GLU A N 1
ATOM 1515 C CA . GLU A 1 197 ? 3.718 -4.507 -19.803 1.00 95.81 197 GLU A CA 1
ATOM 1516 C C . GLU A 1 197 ? 2.706 -3.909 -18.814 1.00 95.81 197 GLU A C 1
ATOM 1518 O O . GLU A 1 197 ? 1.712 -4.542 -18.437 1.00 95.81 197 GLU A O 1
ATOM 1523 N N . ALA A 1 198 ? 2.982 -2.682 -18.393 1.00 95.62 198 ALA A N 1
ATOM 1524 C CA . ALA A 1 198 ? 2.094 -1.855 -17.605 1.00 95.62 198 ALA A CA 1
ATOM 1525 C C . ALA A 1 198 ? 1.409 -0.833 -18.518 1.00 95.62 198 ALA A C 1
ATOM 1527 O O . ALA A 1 198 ? 1.945 -0.404 -19.533 1.00 95.62 198 ALA A O 1
ATOM 1528 N N . ARG A 1 199 ? 0.212 -0.396 -18.131 1.00 94.44 199 ARG A N 1
ATOM 1529 C CA . ARG A 1 199 ? -0.517 0.681 -18.809 1.00 94.44 199 ARG A CA 1
ATOM 1530 C C . ARG A 1 199 ? -1.109 1.648 -17.804 1.00 94.44 199 ARG A C 1
ATOM 1532 O O . ARG A 1 199 ? -1.465 1.263 -16.693 1.00 94.44 199 ARG A O 1
ATOM 1539 N N . LEU A 1 200 ? -1.268 2.907 -18.198 1.00 91.00 200 LEU A N 1
ATOM 1540 C CA . LEU A 1 200 ? -1.989 3.875 -17.378 1.00 91.00 200 LEU A CA 1
ATOM 1541 C C . LEU A 1 200 ? -3.498 3.668 -17.550 1.00 91.00 200 LEU A C 1
ATOM 1543 O O . LEU A 1 200 ? -4.041 3.800 -18.646 1.00 91.00 200 LEU A O 1
ATOM 1547 N N . ALA A 1 201 ? -4.177 3.347 -16.455 1.00 85.69 201 ALA A N 1
ATOM 1548 C CA . ALA A 1 201 ? -5.627 3.222 -16.393 1.00 85.69 201 ALA A CA 1
ATOM 1549 C C . ALA A 1 201 ? -6.278 4.526 -15.890 1.00 85.69 201 ALA A C 1
ATOM 1551 O O . ALA A 1 201 ? -5.667 5.601 -15.861 1.00 85.69 201 ALA A O 1
ATOM 1552 N N . GLU A 1 202 ? -7.551 4.443 -15.492 1.00 77.44 202 GLU A N 1
ATOM 1553 C CA . GLU A 1 202 ? -8.296 5.559 -14.907 1.00 77.44 202 GLU A CA 1
ATOM 1554 C C . GLU A 1 202 ? -7.471 6.285 -13.837 1.00 77.44 202 GLU A C 1
ATOM 1556 O O . GLU A 1 202 ? -6.939 5.658 -12.917 1.00 77.44 202 GLU A O 1
ATOM 1561 N N . ARG A 1 203 ? -7.425 7.621 -13.936 1.00 74.88 203 ARG A N 1
ATOM 1562 C CA . ARG A 1 203 ? -6.699 8.512 -13.008 1.00 74.88 203 ARG A CA 1
ATOM 1563 C C . ARG A 1 203 ? -5.181 8.341 -13.026 1.00 74.88 203 ARG A C 1
ATOM 1565 O O . ARG A 1 203 ? -4.530 8.676 -12.044 1.00 74.88 203 ARG A O 1
ATOM 1572 N N . ARG A 1 204 ? -4.634 7.869 -14.151 1.00 83.81 204 ARG A N 1
ATOM 1573 C CA . ARG A 1 204 ? -3.194 7.672 -14.356 1.00 83.81 204 ARG A CA 1
ATOM 1574 C C . ARG A 1 204 ? -2.565 6.709 -13.349 1.00 83.81 204 ARG A C 1
ATOM 1576 O O . ARG A 1 204 ? -1.394 6.855 -13.057 1.00 83.81 204 ARG A O 1
ATOM 1583 N N . ARG A 1 205 ? -3.309 5.732 -12.830 1.00 83.44 205 ARG A N 1
ATOM 1584 C CA . ARG A 1 205 ? -2.708 4.642 -12.048 1.00 83.44 205 ARG A CA 1
ATOM 1585 C C . ARG A 1 205 ? -2.107 3.607 -12.983 1.00 83.44 205 ARG A C 1
ATOM 1587 O O . ARG A 1 205 ? -2.709 3.313 -14.019 1.00 83.44 205 ARG A O 1
ATOM 1594 N N . ALA A 1 206 ? -0.967 3.042 -12.606 1.00 90.56 206 ALA A N 1
ATOM 1595 C CA . ALA A 1 206 ? -0.434 1.891 -13.313 1.00 90.56 206 ALA A CA 1
ATOM 1596 C C . ALA A 1 206 ? -1.370 0.689 -13.138 1.00 90.56 206 ALA A C 1
ATOM 1598 O O . ALA A 1 206 ? -1.897 0.431 -12.056 1.00 90.56 206 ALA A O 1
ATOM 1599 N N . PHE A 1 207 ? -1.586 -0.029 -14.228 1.00 92.12 207 PHE A N 1
ATOM 1600 C CA . PHE A 1 207 ? -2.343 -1.264 -14.269 1.00 92.12 207 PHE A CA 1
ATOM 1601 C C . PHE A 1 207 ? -1.537 -2.298 -15.038 1.00 92.12 207 PHE A C 1
ATOM 1603 O O . PHE A 1 207 ? -1.001 -2.007 -16.107 1.00 92.12 207 PHE A O 1
ATOM 1610 N N . ILE A 1 208 ? -1.488 -3.504 -14.494 1.00 94.25 208 ILE A N 1
ATOM 1611 C CA . ILE A 1 208 ? -0.800 -4.648 -15.074 1.00 94.25 208 ILE A CA 1
ATOM 1612 C C . ILE A 1 208 ? -1.852 -5.734 -15.234 1.00 94.25 208 ILE A C 1
ATOM 1614 O O . ILE A 1 208 ? -2.532 -6.083 -14.270 1.00 94.25 208 ILE A O 1
ATOM 1618 N N . ASP A 1 209 ? -1.996 -6.241 -16.455 1.00 94.25 209 ASP A N 1
ATOM 1619 C CA . ASP A 1 209 ? -2.920 -7.337 -16.722 1.00 94.25 209 ASP A CA 1
ATOM 1620 C C . ASP A 1 209 ? -2.242 -8.671 -16.393 1.00 94.25 209 ASP A C 1
ATOM 1622 O O . ASP A 1 209 ? -1.211 -9.020 -16.979 1.00 94.25 209 ASP A O 1
ATOM 1626 N N . LEU A 1 210 ? -2.792 -9.386 -15.413 1.00 93.44 210 LEU A N 1
ATOM 1627 C CA . LEU A 1 210 ? -2.325 -10.700 -14.982 1.00 93.44 210 LEU A CA 1
ATOM 1628 C C . LEU A 1 210 ? -3.492 -11.682 -15.026 1.00 93.44 210 LEU A C 1
ATOM 1630 O O . LEU A 1 210 ? -4.592 -11.393 -14.551 1.00 93.44 210 LEU A O 1
ATOM 1634 N N . HIS A 1 211 ? -3.243 -12.870 -15.561 1.00 93.75 211 HIS A N 1
ATOM 1635 C CA . HIS A 1 211 ? -4.272 -13.882 -15.760 1.00 93.75 211 HIS A CA 1
ATOM 1636 C C . HIS A 1 211 ? -4.204 -14.981 -14.709 1.00 93.75 211 HIS A C 1
ATOM 1638 O O . HIS A 1 211 ? -3.151 -15.305 -14.162 1.00 93.75 211 HIS A O 1
ATOM 1644 N N . ARG A 1 212 ? -5.351 -15.619 -14.459 1.00 92.50 212 ARG A N 1
ATOM 1645 C CA . ARG A 1 212 ? -5.430 -16.778 -13.566 1.00 92.50 212 ARG A CA 1
ATOM 1646 C C . ARG A 1 212 ? -4.441 -17.864 -13.994 1.00 92.50 212 ARG A C 1
ATOM 1648 O O . ARG A 1 212 ? -4.397 -18.250 -15.157 1.00 92.50 212 ARG A O 1
ATOM 1655 N N . GLY A 1 213 ? -3.716 -18.398 -13.018 1.00 92.94 213 GLY A N 1
ATOM 1656 C CA . GLY A 1 213 ? -2.694 -19.421 -13.206 1.00 92.94 213 GLY A CA 1
ATOM 1657 C C . GLY A 1 213 ? -1.294 -18.859 -13.435 1.00 92.94 213 GLY A C 1
ATOM 1658 O O . GLY A 1 213 ? -0.340 -19.618 -13.289 1.00 92.94 213 GLY A O 1
ATOM 1659 N N . GLU A 1 214 ? -1.154 -17.565 -13.732 1.00 95.88 214 GLU A N 1
ATOM 1660 C CA . GLU A 1 214 ? 0.155 -16.934 -13.881 1.00 95.88 214 GLU A CA 1
ATOM 1661 C C . GLU A 1 214 ? 0.856 -16.790 -12.528 1.00 95.88 214 GLU A C 1
ATOM 1663 O O . GLU A 1 214 ? 0.248 -16.441 -11.510 1.00 95.88 214 GLU A O 1
ATOM 1668 N N . GLU A 1 215 ? 2.159 -17.056 -12.548 1.00 96.50 215 GLU A N 1
ATOM 1669 C CA . GLU A 1 215 ? 3.082 -16.813 -11.448 1.00 96.50 215 GLU A CA 1
ATOM 1670 C C . GLU A 1 215 ? 3.924 -15.588 -11.792 1.00 96.50 215 GLU A C 1
ATOM 1672 O O . GLU A 1 215 ? 4.338 -15.401 -12.941 1.00 96.50 215 GLU A O 1
ATOM 1677 N N . TYR A 1 216 ? 4.178 -14.737 -10.805 1.00 97.50 216 TYR A N 1
ATOM 1678 C CA . TYR A 1 216 ? 4.939 -13.512 -11.013 1.00 97.50 216 TYR A CA 1
ATOM 1679 C C . TYR A 1 216 ? 5.864 -13.217 -9.838 1.00 97.50 216 TYR A C 1
ATOM 1681 O O . TYR A 1 216 ? 5.720 -13.744 -8.736 1.00 97.50 216 TYR A O 1
ATOM 1689 N N . VAL A 1 217 ? 6.836 -12.352 -10.094 1.00 97.81 217 VAL A N 1
ATOM 1690 C CA . VAL A 1 217 ? 7.738 -11.792 -9.090 1.00 97.81 217 VAL A CA 1
ATOM 1691 C C . VAL A 1 217 ? 7.734 -10.274 -9.221 1.00 97.81 217 VAL A C 1
ATOM 1693 O O . VAL A 1 217 ? 7.402 -9.726 -10.276 1.00 97.81 217 VAL A O 1
ATOM 1696 N N . VAL A 1 218 ? 8.117 -9.588 -8.150 1.00 98.19 218 VAL A N 1
ATOM 1697 C CA . VAL A 1 218 ? 8.220 -8.126 -8.142 1.00 98.19 218 VAL A CA 1
ATOM 1698 C C . VAL A 1 218 ? 9.691 -7.742 -8.133 1.00 98.19 218 VAL A C 1
ATOM 1700 O O . VAL A 1 218 ? 10.439 -8.171 -7.255 1.00 98.19 218 VAL A O 1
ATOM 1703 N N . ARG A 1 219 ? 10.122 -6.929 -9.095 1.00 98.31 219 ARG A N 1
ATOM 1704 C CA . ARG A 1 219 ? 11.441 -6.296 -9.097 1.00 98.31 219 ARG A CA 1
ATOM 1705 C C . ARG A 1 219 ? 11.305 -4.863 -8.599 1.00 98.31 219 ARG A C 1
ATOM 1707 O O . ARG A 1 219 ? 10.506 -4.082 -9.101 1.00 98.31 219 ARG A O 1
ATOM 1714 N N . LEU A 1 220 ? 12.096 -4.531 -7.594 1.00 98.38 220 LEU A N 1
ATOM 1715 C CA . LEU A 1 220 ? 12.164 -3.213 -6.982 1.00 98.38 220 LEU A CA 1
ATOM 1716 C C . LEU A 1 220 ? 13.437 -2.517 -7.458 1.00 98.38 220 LEU A C 1
ATOM 1718 O O . LEU A 1 220 ? 14.502 -3.137 -7.477 1.00 98.38 220 LEU A O 1
ATOM 1722 N N . HIS A 1 221 ? 13.333 -1.245 -7.825 1.00 97.88 221 HIS A N 1
ATOM 1723 C CA . HIS A 1 221 ? 14.434 -0.444 -8.3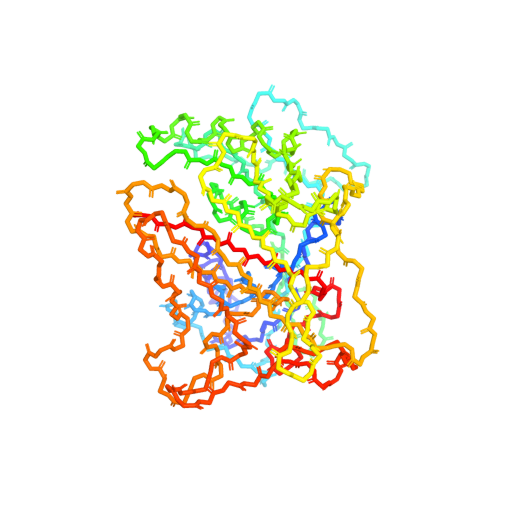53 1.00 97.88 221 HIS A CA 1
ATOM 1724 C C . HIS A 1 221 ? 14.835 0.636 -7.351 1.00 97.88 221 HIS A C 1
ATOM 1726 O O . HIS A 1 221 ? 13.993 1.425 -6.926 1.00 97.88 221 HIS A O 1
ATOM 1732 N N . ASN A 1 222 ? 16.123 0.683 -7.011 1.00 97.38 222 ASN A N 1
ATOM 1733 C CA . ASN A 1 222 ? 16.747 1.781 -6.284 1.00 97.38 222 ASN A CA 1
ATOM 1734 C C . ASN A 1 222 ? 17.853 2.393 -7.153 1.00 97.38 222 ASN A C 1
ATOM 1736 O O . ASN A 1 222 ? 18.976 1.887 -7.180 1.00 97.38 222 ASN A O 1
ATOM 1740 N N . ASN A 1 223 ? 17.537 3.483 -7.850 1.00 96.31 223 ASN A N 1
ATOM 1741 C CA . ASN A 1 223 ? 18.510 4.257 -8.624 1.00 96.31 223 ASN A CA 1
ATOM 1742 C C . ASN A 1 223 ? 19.179 5.365 -7.794 1.00 96.31 223 ASN A C 1
ATOM 1744 O O . ASN A 1 223 ? 20.008 6.104 -8.317 1.00 96.31 223 ASN A O 1
ATOM 1748 N N . ALA A 1 224 ? 18.845 5.484 -6.506 1.00 95.31 224 ALA A N 1
ATOM 1749 C CA . ALA A 1 224 ? 19.456 6.473 -5.639 1.00 95.31 224 ALA A CA 1
ATOM 1750 C C . ALA A 1 224 ? 20.884 6.050 -5.266 1.00 95.31 224 ALA A C 1
ATOM 1752 O O . ALA A 1 224 ? 21.280 4.881 -5.343 1.00 95.31 224 ALA A O 1
ATOM 1753 N N . ASN A 1 225 ? 21.667 7.018 -4.796 1.00 95.81 225 ASN A N 1
ATOM 1754 C CA . ASN A 1 225 ? 23.030 6.802 -4.315 1.00 95.81 225 ASN A CA 1
ATOM 1755 C C . ASN A 1 225 ? 23.108 6.382 -2.831 1.00 95.81 225 ASN A C 1
ATOM 1757 O O . ASN A 1 225 ? 24.202 6.354 -2.269 1.00 95.81 225 ASN A O 1
ATOM 1761 N N . PHE A 1 226 ? 21.980 6.021 -2.212 1.00 95.06 226 PHE A N 1
ATOM 1762 C CA . PHE A 1 226 ? 21.877 5.532 -0.834 1.00 95.06 226 PHE A CA 1
ATOM 1763 C C . PHE A 1 226 ? 21.035 4.248 -0.750 1.00 95.06 226 PHE A C 1
ATOM 1765 O O . PHE A 1 226 ? 20.304 3.903 -1.676 1.00 95.06 226 PHE A O 1
ATOM 1772 N N . GLU A 1 227 ? 21.191 3.506 0.346 1.00 97.06 227 GLU A N 1
ATOM 1773 C CA . GLU A 1 227 ? 20.416 2.294 0.631 1.00 97.06 227 GLU A CA 1
ATOM 1774 C C . GLU A 1 227 ? 18.976 2.645 1.018 1.00 97.06 227 GLU A C 1
ATOM 1776 O O . GLU A 1 227 ? 18.740 3.649 1.689 1.00 97.06 227 GLU A O 1
ATOM 1781 N N . VAL A 1 228 ? 18.019 1.806 0.619 1.00 96.69 228 VAL A N 1
ATOM 1782 C CA . VAL A 1 228 ? 16.607 1.979 0.977 1.00 96.69 228 VAL A CA 1
ATOM 1783 C C . VAL A 1 228 ? 15.996 0.712 1.549 1.00 96.69 228 VAL A C 1
ATOM 1785 O O . VAL A 1 228 ? 16.277 -0.400 1.101 1.00 96.69 228 VAL A O 1
ATOM 1788 N N . ALA A 1 229 ? 15.096 0.904 2.508 1.00 97.00 229 ALA A N 1
ATOM 1789 C CA . ALA A 1 229 ? 14.204 -0.119 3.017 1.00 97.00 229 ALA A CA 1
ATOM 1790 C C . ALA A 1 229 ? 12.833 0.009 2.343 1.00 97.00 229 ALA A C 1
ATOM 1792 O O . ALA A 1 229 ? 12.200 1.067 2.385 1.00 97.00 229 ALA A O 1
ATOM 1793 N N . VAL A 1 230 ? 12.356 -1.081 1.749 1.00 96.81 230 VAL A N 1
ATOM 1794 C CA . VAL A 1 230 ? 11.103 -1.133 0.995 1.00 96.81 230 VAL A CA 1
ATOM 1795 C C . VAL A 1 230 ? 10.095 -2.015 1.708 1.00 96.81 230 VAL A C 1
ATOM 1797 O O . VAL A 1 230 ? 10.307 -3.212 1.903 1.00 96.81 230 VAL A O 1
ATOM 1800 N N . GLU A 1 231 ? 8.974 -1.424 2.090 1.00 94.81 231 GLU A N 1
ATOM 1801 C CA . GLU A 1 231 ? 7.789 -2.179 2.477 1.00 94.81 231 GLU A CA 1
ATOM 1802 C C . GLU A 1 231 ? 7.016 -2.540 1.207 1.00 94.81 231 GLU A C 1
ATOM 1804 O O . GLU A 1 231 ? 6.462 -1.657 0.552 1.00 94.81 231 GLU A O 1
ATOM 1809 N N . LEU A 1 232 ? 7.029 -3.825 0.844 1.00 95.25 232 LEU A N 1
ATOM 1810 C CA . LEU A 1 232 ? 6.258 -4.369 -0.272 1.00 95.25 232 LEU A CA 1
ATOM 1811 C C . LEU A 1 232 ? 5.031 -5.097 0.276 1.00 95.25 232 LEU A C 1
ATOM 1813 O O . LEU A 1 232 ? 5.162 -5.987 1.124 1.00 95.25 232 LEU A O 1
ATOM 1817 N N . THR A 1 233 ? 3.860 -4.740 -0.239 1.00 92.56 233 THR A N 1
ATOM 1818 C CA . THR A 1 233 ? 2.604 -5.430 0.045 1.00 92.56 233 THR A CA 1
ATOM 1819 C C . THR A 1 233 ? 1.935 -5.890 -1.247 1.00 92.56 233 THR A C 1
ATOM 1821 O O . THR A 1 233 ? 1.983 -5.201 -2.270 1.00 92.56 233 THR A O 1
ATOM 1824 N N . ILE A 1 234 ? 1.324 -7.072 -1.190 1.00 92.19 234 ILE A N 1
ATOM 1825 C CA . ILE A 1 234 ? 0.423 -7.598 -2.219 1.00 92.19 234 ILE A CA 1
ATOM 1826 C C . ILE A 1 234 ? -0.950 -7.673 -1.574 1.00 92.19 234 ILE A C 1
ATOM 1828 O O . ILE A 1 234 ? -1.089 -8.272 -0.508 1.00 92.19 234 ILE A O 1
ATOM 1832 N N . ASP A 1 235 ? -1.935 -7.025 -2.183 1.00 86.19 235 ASP A N 1
ATOM 1833 C CA . ASP A 1 235 ? -3.288 -6.900 -1.650 1.00 86.19 235 ASP A CA 1
ATOM 1834 C C . ASP A 1 235 ? -3.273 -6.400 -0.204 1.00 86.19 235 ASP A C 1
ATOM 1836 O O . ASP A 1 235 ? -3.906 -6.982 0.663 1.00 86.19 235 ASP A O 1
ATOM 1840 N N . GLY A 1 236 ? -2.450 -5.390 0.098 1.00 81.94 236 GLY A N 1
ATOM 1841 C CA . GLY A 1 236 ? -2.314 -4.848 1.455 1.00 81.94 236 GLY A CA 1
ATOM 1842 C C . GLY A 1 236 ? -1.662 -5.783 2.485 1.00 81.94 236 GLY A C 1
ATOM 1843 O O . GLY A 1 236 ? -1.588 -5.418 3.652 1.00 81.94 236 GLY A O 1
ATOM 1844 N N . VAL A 1 237 ? -1.159 -6.960 2.095 1.00 86.75 237 VAL A N 1
ATOM 1845 C CA . VAL A 1 237 ? -0.427 -7.867 2.993 1.00 86.75 237 VAL A CA 1
ATOM 1846 C C . VAL A 1 237 ? 1.072 -7.792 2.726 1.00 86.75 237 VAL A C 1
ATOM 1848 O O . VAL A 1 237 ? 1.533 -7.980 1.601 1.00 86.75 237 VAL A O 1
ATOM 1851 N N . ASN A 1 238 ? 1.854 -7.541 3.777 1.00 92.44 238 ASN A N 1
ATOM 1852 C CA . ASN A 1 238 ? 3.315 -7.497 3.710 1.00 92.44 238 ASN A CA 1
ATOM 1853 C C . ASN A 1 238 ? 3.914 -8.849 3.280 1.00 92.44 238 ASN A C 1
ATOM 1855 O O . ASN A 1 238 ? 3.522 -9.907 3.774 1.00 92.44 238 ASN A O 1
ATOM 1859 N N . VAL A 1 239 ? 4.918 -8.819 2.401 1.00 95.94 239 VAL A N 1
ATOM 1860 C CA . VAL A 1 239 ? 5.534 -10.038 1.838 1.00 95.94 239 VAL A CA 1
ATOM 1861 C C . VAL A 1 239 ? 6.217 -10.948 2.868 1.00 95.94 239 VAL A C 1
ATOM 1863 O O . VAL A 1 239 ? 6.401 -12.132 2.598 1.00 95.94 239 VAL A O 1
ATOM 1866 N N . PHE A 1 240 ? 6.551 -10.441 4.057 1.00 95.62 240 PHE A N 1
ATOM 1867 C CA . PHE A 1 240 ? 7.105 -11.213 5.176 1.00 95.62 240 PHE A CA 1
ATOM 1868 C C . PHE A 1 240 ? 6.040 -11.739 6.149 1.00 95.62 240 PHE A C 1
ATOM 1870 O O . PHE A 1 240 ? 6.386 -12.313 7.181 1.00 95.62 240 PHE A O 1
ATOM 1877 N N . GLN A 1 241 ? 4.745 -11.572 5.866 1.00 92.50 241 GLN A N 1
ATOM 1878 C CA . GLN A 1 241 ? 3.677 -11.999 6.779 1.00 92.50 241 GLN A CA 1
ATOM 1879 C C . GLN A 1 241 ? 3.712 -13.510 7.082 1.00 92.50 241 GLN A C 1
ATOM 1881 O O . GLN A 1 241 ? 3.377 -13.933 8.193 1.00 92.50 241 GLN A O 1
ATOM 1886 N N . LEU A 1 242 ? 4.165 -14.316 6.115 1.00 92.88 242 LEU A N 1
ATOM 1887 C CA . LEU A 1 242 ? 4.285 -15.772 6.229 1.00 92.88 242 LEU A CA 1
ATOM 1888 C C . LEU A 1 242 ? 5.640 -16.251 6.773 1.00 92.88 242 LEU A C 1
ATOM 1890 O O . LEU A 1 242 ? 5.882 -17.462 6.782 1.00 92.88 242 LEU A O 1
ATOM 1894 N N . ALA A 1 243 ? 6.497 -15.335 7.238 1.00 95.31 243 ALA A N 1
ATOM 1895 C CA . ALA A 1 243 ? 7.799 -15.680 7.789 1.00 95.31 243 ALA A CA 1
ATOM 1896 C C . ALA A 1 243 ? 7.657 -16.635 8.983 1.00 95.31 243 ALA A C 1
ATOM 1898 O O . ALA A 1 243 ? 6.852 -16.406 9.893 1.00 95.31 243 ALA A O 1
ATOM 1899 N N . GLU A 1 244 ? 8.473 -17.689 8.994 1.00 94.56 244 GLU A N 1
ATOM 1900 C CA . GLU A 1 244 ? 8.508 -18.672 10.085 1.00 94.56 244 GLU A CA 1
ATOM 1901 C C . GLU A 1 244 ? 9.051 -18.048 11.374 1.00 94.56 244 GLU A C 1
ATOM 1903 O O . GLU A 1 244 ? 8.565 -18.322 12.471 1.00 94.56 244 GLU A O 1
ATOM 1908 N N . ASN A 1 245 ? 10.022 -17.142 11.239 1.00 93.69 245 ASN A N 1
ATOM 1909 C CA . ASN A 1 245 ? 10.478 -16.313 12.342 1.00 93.69 245 ASN A CA 1
ATOM 1910 C C . ASN A 1 245 ? 9.521 -15.128 12.539 1.00 93.69 245 ASN A C 1
ATOM 1912 O O . ASN A 1 245 ? 9.487 -14.203 11.726 1.00 93.69 245 ASN A O 1
ATOM 1916 N N . ALA A 1 246 ? 8.799 -15.122 13.662 1.00 90.88 246 ALA A N 1
ATOM 1917 C CA . ALA A 1 246 ? 7.864 -14.057 14.016 1.00 90.88 246 ALA A CA 1
ATOM 1918 C C . ALA A 1 246 ? 8.506 -12.658 14.053 1.00 90.88 246 ALA A C 1
ATOM 1920 O O . ALA A 1 246 ? 7.837 -11.686 13.714 1.00 90.88 246 ALA A O 1
ATOM 1921 N N . ALA A 1 247 ? 9.796 -12.548 14.393 1.00 92.81 247 ALA A N 1
ATOM 1922 C CA . ALA A 1 247 ? 10.512 -11.270 14.418 1.00 92.81 247 ALA A CA 1
ATOM 1923 C C . ALA A 1 247 ? 10.705 -10.654 13.022 1.00 92.81 247 ALA A C 1
ATOM 1925 O O . ALA A 1 247 ? 10.995 -9.466 12.914 1.00 92.81 247 ALA A O 1
ATOM 1926 N N . LEU A 1 248 ? 10.554 -11.450 11.957 1.00 93.00 248 LEU A N 1
ATOM 1927 C CA . LEU A 1 248 ? 10.657 -10.972 10.581 1.00 93.00 248 LEU A CA 1
ATOM 1928 C C . LEU A 1 248 ? 9.311 -10.529 9.999 1.00 93.00 248 LEU A C 1
ATOM 1930 O O . LEU A 1 248 ? 9.300 -9.892 8.947 1.00 93.00 248 LEU A O 1
ATOM 1934 N N . LYS A 1 249 ? 8.180 -10.813 10.652 1.00 91.25 249 LYS A N 1
ATOM 1935 C CA . LYS A 1 249 ? 6.872 -10.370 10.155 1.00 91.25 249 LYS A CA 1
ATOM 1936 C C . LYS A 1 249 ? 6.803 -8.843 10.137 1.00 91.25 249 LYS A C 1
ATOM 1938 O O . LYS A 1 249 ? 7.167 -8.189 11.108 1.00 91.25 249 LYS A O 1
ATOM 1943 N N . GLY A 1 250 ? 6.370 -8.273 9.012 1.00 87.25 250 GLY A N 1
ATOM 1944 C CA . GLY A 1 250 ? 6.383 -6.820 8.800 1.00 87.25 250 GLY A CA 1
ATOM 1945 C C . GLY A 1 250 ? 7.764 -6.233 8.473 1.00 87.25 250 GLY A C 1
ATOM 1946 O O . GLY A 1 250 ? 7.925 -5.010 8.469 1.00 87.25 250 GLY A O 1
ATOM 1947 N N . SER A 1 251 ? 8.765 -7.075 8.189 1.00 94.81 251 SER A N 1
ATOM 1948 C CA . SER A 1 251 ? 10.075 -6.616 7.717 1.00 94.81 251 SER A CA 1
ATOM 1949 C C . SER A 1 251 ? 9.993 -5.909 6.363 1.00 94.81 251 SER A C 1
ATOM 1951 O O . SER A 1 251 ? 8.970 -5.903 5.671 1.00 94.81 251 SER A O 1
ATOM 1953 N N . LYS A 1 252 ? 11.114 -5.286 5.998 1.00 96.44 252 LYS A N 1
ATOM 1954 C CA . LYS A 1 252 ? 11.301 -4.556 4.746 1.00 96.44 252 LYS A CA 1
ATOM 1955 C C . LYS A 1 252 ? 12.399 -5.214 3.918 1.00 96.44 252 LYS A C 1
ATOM 1957 O O . LYS A 1 252 ? 13.330 -5.798 4.467 1.00 96.44 252 LYS A O 1
ATOM 1962 N N . VAL A 1 253 ? 12.299 -5.083 2.602 1.00 97.44 253 VAL A N 1
ATOM 1963 C CA . VAL A 1 253 ? 13.351 -5.475 1.660 1.00 97.44 253 VAL A CA 1
ATOM 1964 C C . VAL A 1 253 ? 14.409 -4.376 1.636 1.00 97.44 253 VAL A C 1
ATOM 1966 O O . VAL A 1 253 ? 14.070 -3.218 1.418 1.00 97.44 253 VAL A O 1
ATOM 1969 N N . ILE A 1 254 ? 15.677 -4.718 1.852 1.00 97.56 254 ILE A N 1
ATOM 1970 C CA . ILE A 1 254 ? 16.783 -3.756 1.769 1.00 97.56 254 ILE A CA 1
ATOM 1971 C C . ILE A 1 254 ? 17.378 -3.786 0.362 1.00 97.56 254 ILE A C 1
ATOM 1973 O O . ILE A 1 254 ? 17.676 -4.860 -0.164 1.00 97.56 254 ILE A O 1
ATOM 1977 N N . ILE A 1 255 ? 17.545 -2.613 -0.250 1.00 98.06 255 ILE A N 1
ATOM 1978 C CA . ILE A 1 255 ? 18.109 -2.466 -1.595 1.00 98.06 255 ILE A CA 1
ATOM 1979 C C . ILE A 1 255 ? 19.270 -1.482 -1.545 1.00 98.06 255 ILE A C 1
ATOM 1981 O O . ILE A 1 255 ? 19.092 -0.295 -1.265 1.00 98.06 255 ILE A O 1
ATOM 1985 N N . ALA A 1 256 ? 20.461 -1.979 -1.867 1.00 98.00 256 ALA A N 1
ATOM 1986 C CA . ALA A 1 256 ? 21.673 -1.177 -1.953 1.00 98.00 256 ALA A CA 1
ATOM 1987 C C . ALA A 1 256 ? 21.562 -0.053 -3.015 1.00 98.00 256 ALA A C 1
ATOM 1989 O O . ALA A 1 256 ? 20.722 -0.140 -3.916 1.00 98.00 256 ALA A O 1
ATOM 1990 N N . PRO A 1 257 ? 22.418 0.985 -2.946 1.00 97.88 257 PRO A N 1
ATOM 1991 C CA . PRO A 1 257 ? 22.458 2.060 -3.939 1.00 97.88 257 PRO A CA 1
ATOM 1992 C C . PRO A 1 257 ? 22.632 1.550 -5.374 1.00 97.88 257 PRO A C 1
ATOM 1994 O O . PRO A 1 257 ? 23.491 0.698 -5.618 1.00 97.88 257 PRO A O 1
ATOM 1997 N N . ASN A 1 258 ? 21.908 2.125 -6.339 1.00 97.44 258 ASN A N 1
ATOM 1998 C CA . ASN A 1 258 ? 21.995 1.772 -7.767 1.00 97.44 258 ASN A CA 1
ATOM 1999 C C . ASN A 1 258 ? 21.844 0.259 -8.028 1.00 97.44 258 ASN A C 1
ATOM 2001 O O . ASN A 1 258 ? 22.606 -0.350 -8.798 1.00 97.44 258 ASN A O 1
ATOM 2005 N N . ARG A 1 259 ? 20.912 -0.383 -7.320 1.00 98.12 259 ARG A N 1
ATOM 2006 C CA . ARG A 1 259 ? 20.629 -1.819 -7.424 1.00 98.12 259 ARG A CA 1
ATOM 2007 C C . ARG A 1 259 ? 19.138 -2.079 -7.534 1.00 98.12 259 ARG A C 1
ATOM 2009 O O . ARG A 1 259 ? 18.294 -1.231 -7.261 1.00 98.12 259 ARG A O 1
ATOM 2016 N N . THR A 1 260 ? 18.831 -3.300 -7.945 1.00 97.81 260 THR A N 1
ATOM 2017 C CA . THR A 1 260 ? 17.480 -3.846 -7.922 1.00 97.81 260 THR A CA 1
ATOM 2018 C C . THR A 1 260 ? 17.414 -5.013 -6.945 1.00 97.81 260 THR A C 1
ATOM 2020 O O . THR A 1 260 ? 18.428 -5.656 -6.666 1.00 97.81 260 THR A O 1
ATOM 2023 N N . ALA A 1 261 ? 16.220 -5.291 -6.430 1.00 97.81 261 ALA A N 1
ATOM 2024 C CA . ALA A 1 261 ? 15.932 -6.499 -5.666 1.00 97.81 261 ALA A CA 1
ATOM 2025 C C . ALA A 1 261 ? 14.749 -7.229 -6.303 1.00 97.81 261 ALA A C 1
ATOM 2027 O O . ALA A 1 261 ? 13.737 -6.608 -6.620 1.00 97.81 261 ALA A O 1
ATOM 2028 N N . VAL A 1 262 ? 14.873 -8.543 -6.494 1.00 97.38 262 VAL A N 1
ATOM 2029 C CA . VAL A 1 262 ? 13.771 -9.391 -6.964 1.00 97.38 262 VAL A CA 1
ATOM 2030 C C . VAL A 1 262 ? 13.150 -10.076 -5.756 1.00 97.38 262 VAL A C 1
ATOM 2032 O O . VAL A 1 262 ? 13.833 -10.803 -5.038 1.00 97.38 262 VAL A O 1
ATOM 2035 N N . VAL A 1 263 ? 11.857 -9.852 -5.548 1.00 97.69 263 VAL A N 1
ATOM 2036 C CA . VAL A 1 263 ? 11.054 -10.500 -4.513 1.00 97.69 263 VAL A CA 1
ATOM 2037 C C . VAL A 1 263 ? 10.290 -11.657 -5.164 1.00 97.69 263 VAL A C 1
ATOM 2039 O O . VAL A 1 263 ? 9.337 -11.407 -5.907 1.00 97.69 263 VAL A O 1
ATOM 2042 N N . PRO A 1 264 ? 10.708 -12.918 -4.937 1.00 95.81 264 PRO A N 1
ATOM 2043 C CA . PRO A 1 264 ? 10.189 -14.076 -5.667 1.00 95.81 264 PRO A CA 1
ATOM 2044 C C . PRO A 1 264 ? 8.793 -14.532 -5.217 1.00 95.81 264 PRO A C 1
ATOM 2046 O O . PRO A 1 264 ? 8.186 -15.376 -5.874 1.00 95.81 264 PRO A O 1
ATOM 2049 N N . GLY A 1 265 ? 8.304 -14.020 -4.087 1.00 96.19 265 GLY A N 1
ATOM 2050 C CA . GLY A 1 265 ? 7.067 -14.464 -3.466 1.00 96.19 265 GLY A CA 1
ATOM 2051 C C . GLY A 1 265 ? 6.951 -14.023 -2.009 1.00 96.19 265 GLY A C 1
ATOM 2052 O O . GLY A 1 265 ? 7.723 -13.190 -1.528 1.00 96.19 265 GLY A O 1
ATOM 2053 N N . TRP A 1 266 ? 6.005 -14.626 -1.297 1.00 96.44 266 TRP A N 1
ATOM 2054 C CA . TRP A 1 266 ? 5.856 -14.528 0.149 1.00 96.44 266 TRP A CA 1
ATOM 2055 C C . TRP A 1 266 ? 7.044 -15.195 0.839 1.00 96.44 266 TRP A C 1
ATOM 2057 O O . TRP A 1 266 ? 7.289 -16.393 0.669 1.00 96.44 266 TRP A O 1
ATOM 2067 N N . PHE A 1 267 ? 7.786 -14.424 1.624 1.00 96.88 267 PHE A N 1
ATOM 2068 C CA . PHE A 1 267 ? 8.950 -14.918 2.343 1.00 96.88 267 PHE A CA 1
ATOM 2069 C C . PHE A 1 267 ? 8.530 -15.909 3.436 1.00 96.88 267 PHE A C 1
ATOM 2071 O O . PHE A 1 267 ? 7.653 -15.610 4.250 1.00 96.88 267 PHE A O 1
ATOM 2078 N N . ARG A 1 268 ? 9.193 -17.070 3.478 1.00 94.56 268 ARG A N 1
ATOM 2079 C CA . ARG A 1 268 ? 9.031 -18.084 4.533 1.00 94.56 268 ARG A CA 1
ATOM 2080 C C . ARG A 1 268 ? 10.282 -18.128 5.405 1.00 94.56 268 ARG A C 1
ATOM 2082 O O . ARG A 1 268 ? 10.212 -17.885 6.610 1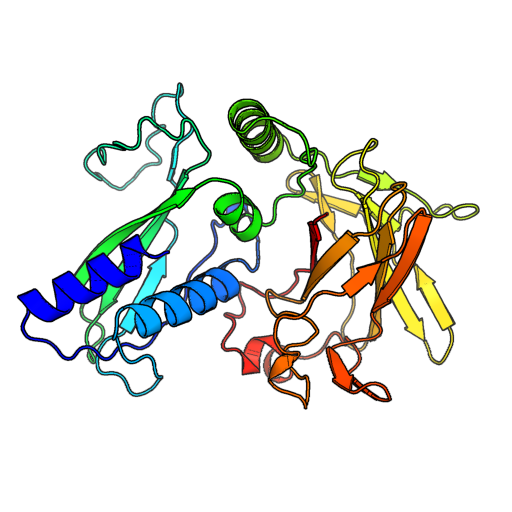.00 94.56 268 ARG A O 1
ATOM 2089 N N . ASN A 1 269 ? 11.426 -18.358 4.765 1.00 94.12 269 ASN A N 1
ATOM 2090 C CA . ASN A 1 269 ? 12.758 -18.396 5.361 1.00 94.12 269 ASN A CA 1
ATOM 2091 C C . ASN A 1 269 ? 13.822 -18.102 4.278 1.00 94.12 269 ASN A C 1
ATOM 2093 O O . ASN A 1 269 ? 13.494 -17.773 3.141 1.00 94.12 269 ASN A O 1
ATOM 2097 N N . LEU A 1 270 ? 15.111 -18.199 4.617 1.00 91.12 270 LEU A N 1
ATOM 2098 C CA . LEU A 1 270 ? 16.205 -17.857 3.692 1.00 91.12 270 LEU A CA 1
ATOM 2099 C C . LEU A 1 270 ? 16.335 -18.803 2.484 1.00 91.12 270 LEU A C 1
ATOM 2101 O O . LEU A 1 270 ? 16.980 -18.441 1.503 1.00 91.12 270 LEU A O 1
ATOM 2105 N N . SER A 1 271 ? 15.751 -20.000 2.552 1.00 92.06 271 SER A N 1
ATOM 2106 C CA . SER A 1 271 ? 15.789 -21.010 1.486 1.00 92.06 271 SER A CA 1
ATOM 2107 C C . SER A 1 271 ? 14.467 -21.163 0.732 1.00 92.06 271 SER A C 1
ATOM 2109 O O . SER A 1 271 ? 14.435 -21.835 -0.296 1.00 92.06 271 SER A O 1
ATOM 2111 N N . GLU A 1 272 ? 13.382 -20.564 1.222 1.00 92.25 272 GLU A N 1
ATOM 2112 C CA . GLU A 1 272 ? 12.027 -20.852 0.762 1.00 92.25 272 GLU A CA 1
ATOM 2113 C C . GLU A 1 272 ? 11.175 -19.584 0.638 1.00 92.25 272 GLU A C 1
ATOM 2115 O O . GLU A 1 272 ? 11.163 -18.702 1.503 1.00 92.25 272 GLU A O 1
ATOM 2120 N N . SER A 1 273 ? 10.402 -19.526 -0.445 1.00 93.56 273 SER A N 1
ATOM 2121 C CA . SER A 1 273 ? 9.362 -18.521 -0.655 1.00 93.56 273 SER A CA 1
ATOM 2122 C C . SER A 1 273 ? 8.167 -19.148 -1.367 1.00 93.56 273 SER A C 1
ATOM 2124 O O . SER A 1 273 ? 8.343 -19.965 -2.275 1.00 93.56 273 SER A O 1
ATOM 2126 N N . ASN A 1 274 ? 6.958 -18.742 -0.982 1.00 93.38 274 ASN A N 1
ATOM 2127 C CA . ASN A 1 274 ? 5.741 -19.136 -1.684 1.00 93.38 274 ASN A CA 1
ATOM 2128 C C . ASN A 1 274 ? 5.499 -18.145 -2.815 1.00 93.38 274 ASN A C 1
ATOM 2130 O O . ASN A 1 274 ? 5.359 -16.952 -2.571 1.00 93.38 274 ASN A O 1
ATOM 2134 N N . GLN A 1 275 ? 5.442 -18.625 -4.049 1.00 93.88 275 GLN A N 1
ATOM 2135 C CA . GLN A 1 275 ? 5.354 -17.763 -5.227 1.00 93.88 275 GLN A CA 1
ATOM 2136 C C . GLN A 1 275 ? 4.084 -16.904 -5.220 1.00 93.88 275 GLN A C 1
ATOM 2138 O O . GLN A 1 275 ? 3.033 -17.348 -4.749 1.00 93.88 275 GLN A O 1
ATOM 2143 N N . PHE A 1 276 ? 4.159 -15.695 -5.781 1.00 95.06 276 PHE A N 1
ATOM 2144 C CA . PHE A 1 276 ? 2.939 -14.950 -6.073 1.00 95.06 276 PHE A CA 1
ATOM 2145 C C . PHE A 1 276 ? 2.243 -15.590 -7.269 1.00 95.06 276 PHE A C 1
ATOM 2147 O O . PHE A 1 276 ? 2.847 -15.767 -8.328 1.00 95.06 276 PHE A O 1
ATOM 2154 N N . LYS A 1 277 ? 0.973 -15.949 -7.091 1.00 93.50 277 LYS A N 1
ATOM 2155 C CA . LYS A 1 277 ? 0.177 -16.639 -8.101 1.00 93.50 277 LYS A CA 1
ATOM 2156 C C . LYS A 1 277 ? -1.219 -16.047 -8.165 1.00 93.50 277 LYS A C 1
ATOM 2158 O O . LYS A 1 277 ? -1.869 -15.876 -7.135 1.00 93.50 277 LYS A O 1
ATOM 2163 N N . ILE A 1 278 ? -1.699 -15.789 -9.377 1.00 91.81 278 ILE A N 1
ATOM 2164 C CA . ILE A 1 278 ? -3.077 -15.345 -9.586 1.00 91.81 278 ILE A CA 1
ATOM 2165 C C . ILE A 1 278 ? -4.001 -16.561 -9.496 1.00 91.81 278 ILE A C 1
ATOM 2167 O O . ILE A 1 278 ? -4.052 -17.401 -10.398 1.00 91.81 278 ILE A O 1
ATOM 2171 N N . GLY A 1 279 ? -4.720 -16.667 -8.382 1.00 87.69 279 GLY A N 1
ATOM 2172 C CA . GLY A 1 279 ? -5.587 -17.798 -8.053 1.00 87.69 279 GLY A CA 1
ATOM 2173 C C . GLY A 1 279 ? -7.019 -17.391 -7.723 1.00 87.69 279 GLY A C 1
ATOM 2174 O O . GLY A 1 279 ? -7.464 -16.278 -8.013 1.00 87.69 279 GLY A O 1
ATOM 2175 N N . ALA A 1 280 ? -7.767 -18.318 -7.124 1.00 83.00 280 ALA A N 1
ATOM 2176 C CA . ALA A 1 280 ? -9.043 -17.975 -6.512 1.00 83.00 280 ALA A CA 1
ATOM 2177 C C . ALA A 1 280 ? -8.796 -17.174 -5.225 1.00 83.00 280 ALA A C 1
ATOM 2179 O O . ALA A 1 280 ? -7.884 -17.476 -4.463 1.00 83.00 280 ALA A O 1
ATOM 2180 N N . TYR A 1 281 ? -9.644 -16.187 -4.934 1.00 76.50 281 TYR A N 1
ATOM 2181 C CA . TYR A 1 281 ? -9.511 -15.391 -3.709 1.00 76.50 281 TYR A CA 1
ATOM 2182 C C . TYR A 1 281 ? -9.584 -16.240 -2.426 1.00 76.50 281 TYR A C 1
ATOM 2184 O O . TYR A 1 281 ? -8.939 -15.912 -1.441 1.00 76.50 281 TYR A O 1
ATOM 2192 N N . GLN A 1 282 ? -10.312 -17.362 -2.437 1.00 74.00 282 GLN A N 1
ATOM 2193 C CA . GLN A 1 282 ? -10.368 -18.287 -1.295 1.00 74.00 282 GLN A CA 1
ATOM 2194 C C . GLN A 1 282 ? -9.008 -18.914 -0.945 1.00 74.00 282 GLN A C 1
ATOM 2196 O O . GLN A 1 282 ? -8.831 -19.380 0.173 1.00 74.00 282 GLN A O 1
ATOM 2201 N N . GLU A 1 283 ? -8.069 -18.912 -1.888 1.00 78.69 283 GLU A N 1
ATOM 2202 C CA . GLU A 1 283 ? -6.727 -19.482 -1.760 1.00 78.69 283 GLU A CA 1
ATOM 2203 C C . GLU A 1 283 ? -5.666 -18.387 -1.540 1.00 78.69 283 GLU A C 1
ATOM 2205 O O . GLU A 1 283 ? -4.470 -18.676 -1.531 1.00 78.69 283 GLU A O 1
ATOM 2210 N N . SER A 1 284 ? -6.073 -17.115 -1.421 1.00 78.50 284 SER A N 1
ATOM 2211 C CA . SER A 1 284 ? -5.138 -15.997 -1.302 1.00 78.50 284 SER A CA 1
ATOM 2212 C C . SER A 1 284 ? -4.678 -15.787 0.140 1.00 78.50 284 SER A C 1
ATOM 2214 O O . SER A 1 284 ? -5.442 -15.923 1.096 1.00 78.50 284 SER A O 1
ATOM 2216 N N . VAL A 1 285 ? -3.431 -15.338 0.294 1.00 79.56 285 VAL A N 1
ATOM 2217 C CA . VAL A 1 285 ? -2.892 -14.914 1.597 1.00 79.56 285 VAL A CA 1
ATOM 2218 C C . VAL A 1 285 ? -3.707 -13.751 2.172 1.00 79.56 285 VAL A C 1
ATOM 2220 O O . VAL A 1 285 ? -3.917 -13.675 3.379 1.00 79.56 285 VAL A O 1
ATOM 2223 N N . ALA A 1 286 ? -4.241 -12.876 1.315 1.00 74.44 286 ALA A N 1
ATOM 2224 C CA . ALA A 1 286 ? -5.127 -11.795 1.729 1.00 74.44 286 ALA A CA 1
ATOM 2225 C C . ALA A 1 286 ? -6.367 -12.330 2.466 1.00 74.44 286 ALA A C 1
ATOM 2227 O O . ALA A 1 286 ? -6.720 -11.816 3.529 1.00 74.44 286 ALA A O 1
ATOM 2228 N N . LYS A 1 287 ? -6.988 -13.414 1.976 1.00 75.56 287 LYS A N 1
ATOM 2229 C CA . LYS A 1 287 ? -8.135 -14.034 2.651 1.00 75.56 287 LYS A CA 1
ATOM 2230 C C . LYS A 1 287 ? -7.774 -14.582 4.031 1.00 75.56 287 LYS A C 1
ATOM 2232 O O . LYS A 1 287 ? -8.560 -14.403 4.962 1.00 75.56 287 LYS A O 1
ATOM 2237 N N . GLU A 1 288 ? -6.604 -15.204 4.178 1.00 75.44 288 GLU A N 1
ATOM 2238 C CA . GLU A 1 288 ? -6.103 -15.672 5.481 1.00 75.44 288 GLU A CA 1
ATOM 2239 C C . GLU A 1 288 ? -5.901 -14.516 6.471 1.00 75.44 288 GLU A C 1
ATOM 2241 O O . GLU A 1 288 ? -6.069 -14.696 7.674 1.00 75.44 288 GLU A O 1
ATOM 2246 N N . GLN A 1 289 ? -5.590 -13.319 5.965 1.00 72.44 289 GLN A N 1
ATOM 2247 C CA . GLN A 1 289 ? -5.490 -12.085 6.751 1.00 72.44 289 GLN A CA 1
ATOM 2248 C C . GLN A 1 289 ? -6.818 -11.309 6.837 1.00 72.44 289 GLN A C 1
ATOM 2250 O O . GLN A 1 289 ? -6.823 -10.144 7.225 1.00 72.44 289 GLN A O 1
ATOM 2255 N N . MET A 1 290 ? -7.944 -11.944 6.486 1.00 67.38 290 MET A N 1
ATOM 2256 C CA . MET A 1 290 ? -9.297 -11.371 6.541 1.00 67.38 290 MET A CA 1
ATOM 2257 C C . MET A 1 290 ? -9.495 -10.113 5.682 1.00 67.38 290 MET A C 1
ATOM 2259 O O . MET A 1 290 ? -10.411 -9.329 5.923 1.00 67.38 290 MET A O 1
ATOM 2263 N N . ALA A 1 291 ? -8.684 -9.946 4.638 1.00 62.81 291 ALA A N 1
ATOM 2264 C CA . ALA A 1 291 ? -8.860 -8.893 3.650 1.00 62.81 291 ALA A CA 1
ATOM 2265 C C . ALA A 1 291 ? -10.220 -9.002 2.958 1.00 62.81 291 ALA A C 1
ATOM 2267 O O . ALA A 1 291 ? -10.522 -10.085 2.467 1.00 62.81 291 ALA A O 1
ATOM 2268 N N . PRO A 1 292 ? -11.023 -7.938 2.832 1.00 62.81 292 PRO A N 1
ATOM 2269 C CA . PRO A 1 292 ? -12.214 -7.938 1.983 1.00 62.81 292 PRO A CA 1
ATOM 2270 C C . PRO A 1 292 ? -11.870 -8.228 0.512 1.00 62.81 292 PRO A C 1
ATOM 2272 O O . PRO A 1 292 ? -10.822 -7.826 0.020 1.00 62.81 292 PRO A O 1
ATOM 2275 N N . LEU A 1 293 ? -12.776 -8.872 -0.236 1.00 59.03 293 LEU A N 1
ATOM 2276 C CA . LEU A 1 293 ? -12.583 -9.111 -1.680 1.00 59.03 293 LEU A CA 1
ATOM 2277 C C . LEU A 1 293 ? -12.500 -7.801 -2.490 1.00 59.03 293 LEU A C 1
ATOM 2279 O O . LEU A 1 293 ? -11.880 -7.770 -3.544 1.00 59.03 293 LEU A O 1
ATOM 2283 N N . ALA A 1 294 ? -13.115 -6.717 -2.015 1.00 59.81 294 ALA A N 1
ATOM 2284 C CA . ALA A 1 294 ? -13.003 -5.407 -2.662 1.00 59.81 294 ALA A CA 1
ATOM 2285 C C . ALA A 1 294 ? -11.576 -4.823 -2.589 1.00 59.81 294 ALA A C 1
ATOM 2287 O O . ALA A 1 294 ? -11.234 -3.954 -3.388 1.00 59.81 294 ALA A O 1
ATOM 2288 N N . ASP A 1 295 ? -10.748 -5.345 -1.680 1.00 63.44 295 ASP A N 1
ATOM 2289 C CA . ASP A 1 295 ? -9.404 -4.861 -1.376 1.00 63.44 295 ASP A CA 1
ATOM 2290 C C . ASP A 1 295 ? -8.308 -5.759 -1.976 1.00 63.44 295 ASP A C 1
ATOM 2292 O O . ASP A 1 295 ? -7.171 -5.721 -1.514 1.00 63.44 295 ASP A O 1
ATOM 2296 N N . VAL A 1 296 ? -8.598 -6.573 -2.998 1.00 74.56 296 VAL A N 1
ATOM 2297 C CA . VAL A 1 296 ? -7.569 -7.371 -3.698 1.00 74.56 296 VAL A CA 1
ATOM 2298 C C . VAL A 1 296 ? -7.311 -6.864 -5.119 1.00 74.56 296 VAL A C 1
ATOM 2300 O O . VAL A 1 296 ? -8.180 -6.269 -5.754 1.00 74.56 296 VAL A O 1
ATOM 2303 N N . GLY A 1 297 ? -6.105 -7.105 -5.626 1.00 83.00 297 GLY A N 1
ATOM 2304 C CA . GLY A 1 297 ? -5.600 -6.630 -6.911 1.00 83.00 297 GLY A CA 1
ATOM 2305 C C . GLY A 1 297 ? -4.633 -5.446 -6.824 1.00 83.00 297 GLY A C 1
ATOM 2306 O O . GLY A 1 297 ? -4.531 -4.703 -7.801 1.00 83.00 297 GLY A O 1
ATOM 2307 N N . THR A 1 298 ? -3.936 -5.231 -5.699 1.00 87.81 298 THR A N 1
ATOM 2308 C CA . THR A 1 298 ? -2.954 -4.131 -5.592 1.00 87.81 298 THR A CA 1
ATOM 2309 C C . THR A 1 298 ? -1.557 -4.611 -5.227 1.00 87.81 298 THR A C 1
ATOM 2311 O O . THR A 1 298 ? -1.365 -5.578 -4.496 1.00 87.81 298 THR A O 1
ATOM 2314 N N . ILE A 1 299 ? -0.555 -3.903 -5.741 1.00 92.12 299 ILE A N 1
ATOM 2315 C CA . ILE A 1 299 ? 0.850 -4.084 -5.385 1.00 92.12 299 ILE A CA 1
ATOM 2316 C C . ILE A 1 299 ? 1.349 -2.715 -4.944 1.00 92.12 299 ILE A C 1
ATOM 2318 O O . ILE A 1 299 ? 1.314 -1.770 -5.730 1.00 92.12 299 ILE A O 1
ATOM 2322 N N . THR A 1 300 ? 1.799 -2.603 -3.697 1.00 91.44 300 THR A N 1
ATOM 2323 C CA . THR A 1 300 ? 2.287 -1.333 -3.143 1.00 91.44 300 THR A CA 1
ATOM 2324 C C . THR A 1 300 ? 3.724 -1.489 -2.679 1.00 91.44 300 THR A C 1
ATOM 2326 O O . THR A 1 300 ? 4.030 -2.385 -1.897 1.00 91.44 300 THR A O 1
ATOM 2329 N N . ALA A 1 301 ? 4.605 -0.585 -3.110 1.00 93.81 301 ALA A N 1
ATOM 2330 C CA . ALA A 1 301 ? 5.971 -0.487 -2.609 1.00 93.81 301 ALA A CA 1
ATOM 2331 C C . ALA A 1 301 ? 6.206 0.892 -1.982 1.00 93.81 301 ALA A C 1
ATOM 2333 O O . ALA A 1 301 ? 6.143 1.914 -2.660 1.00 93.81 301 ALA A O 1
ATOM 2334 N N . THR A 1 302 ? 6.494 0.924 -0.679 1.00 92.12 302 THR A N 1
ATOM 2335 C CA . THR A 1 302 ? 6.872 2.152 0.035 1.00 92.12 302 THR A CA 1
ATOM 2336 C C . THR A 1 302 ? 8.370 2.150 0.310 1.00 92.12 302 THR A C 1
ATOM 2338 O O . THR A 1 302 ? 8.849 1.356 1.120 1.00 92.12 302 THR A O 1
ATOM 2341 N N . PHE A 1 303 ? 9.098 3.070 -0.318 1.00 92.94 303 PHE A N 1
ATOM 2342 C CA . PHE A 1 303 ? 10.543 3.243 -0.155 1.00 92.94 303 PHE A CA 1
ATOM 2343 C C . PHE A 1 303 ? 10.843 4.220 0.986 1.00 92.94 303 PHE A C 1
ATOM 2345 O O . PHE A 1 303 ? 10.212 5.275 1.093 1.00 92.94 303 PHE A O 1
ATOM 2352 N N . ARG A 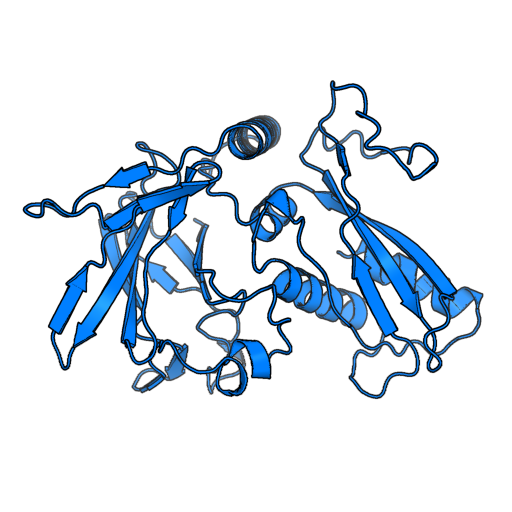1 304 ? 11.792 3.869 1.859 1.00 89.75 304 ARG A N 1
ATOM 2353 C CA . ARG A 1 304 ? 12.252 4.713 2.971 1.00 89.75 304 ARG A CA 1
ATOM 2354 C C . ARG A 1 304 ? 13.774 4.666 3.082 1.00 89.75 304 ARG A C 1
ATOM 2356 O O . ARG A 1 304 ? 14.360 3.598 2.924 1.00 89.75 304 ARG A O 1
ATOM 2363 N N . ALA A 1 305 ? 14.368 5.819 3.370 1.00 82.62 305 ALA A N 1
ATOM 2364 C CA . ALA A 1 305 ? 15.784 6.008 3.672 1.00 82.62 305 ALA A CA 1
ATOM 2365 C C . ALA A 1 305 ? 15.942 6.497 5.113 1.00 82.62 305 ALA A C 1
ATOM 2367 O O . ALA A 1 305 ? 15.007 7.193 5.584 1.00 82.62 305 ALA A O 1
#

pLDDT: mean 82.1, std 16.27, range [27.78, 98.38]

Foldseek 3Di:
DLVVLVVVVVLCVVVVHALEEEEAWADFDPLLLALLRLVVSVVSCVSNVVSVRHYDPPTQKYKYWDFDPDWDQPPDDGPDDPDDPDPPDPPPPPPDSAGWGWIFIWMAGNVRDTPDTDIDIDTAVSSVNSSVAQADADQPDDPVRSRVRNVVCVVQFAWDFDDDPPDPAGFWIHSHPPDQKTKGKWWDDPPDTHTFHWDQDPRRDIDGDDDAFIWIKMKIGHQAQAKKWKQKDALNATLACQAPPPVCHRGTDIAGHGGMDIGQARDHDPVDHDIDGRHPPVPDPCVVSVRDPSSHDDIDMDIDD

Secondary structure (DSSP, 8-state):
-HHHHHHHHHHHHHTT--SEEEEEEEEPPTTT--THHHHHHHHHHHHHHHTT-EE-TT-SEEEEEEEEEEEE-TTS-----TT----------TT--S-EEEEEEEEE-TT--EEEEEEEEEEHHHHHHHHT------TT--HHHHHHHHHHHHHS---EEEPPTT-SS--EEESSTT-SEEEEEEEEETTEEEEPPEEE-GGG-EEE---TT-EEEEEEEE-SSS-EEEEEEETTEETTTT-SSGGGTT--EEE-TTEEEEE-EEEEETTEEEEEE---GGGSHHHHTT--GGG-S-EEEEEE-

Sequence (305 aa):
MKDVAAKVKKFLQSERRELHVKLGVFEGFDLLKASGGIEITRALAEEMQAAGIRVSDGAPHLVEGANNRRIKIEGEPTKKVQGFRVKPSSFKDERFQSLALEINTTVFDEFGEELAILPVQVFGTTALQISGIDADIPANASEEKRQSQILTQFRTPRTTLEAPSGMDAESIIRPSQQSDFGLEVLLKSGNSLSPREARLAERRRAFIDLHRGEEYVVRLHNNANFEVAVELTIDGVNVFQLAENAALKGSKVIIAPNRTAVVPGWFRNLSESNQFKIGAYQESVAKEQMAPLADVGTITATFRA

Radius of gyration: 20.35 Å; chains: 1; bounding box: 51×48×57 Å